Protein AF-S7J4G7-F1 (afdb_monomer_lite)

Foldseek 3Di:
DDDDDDDDDDPVVVVVVVPPPDPDVVVVVVVVVC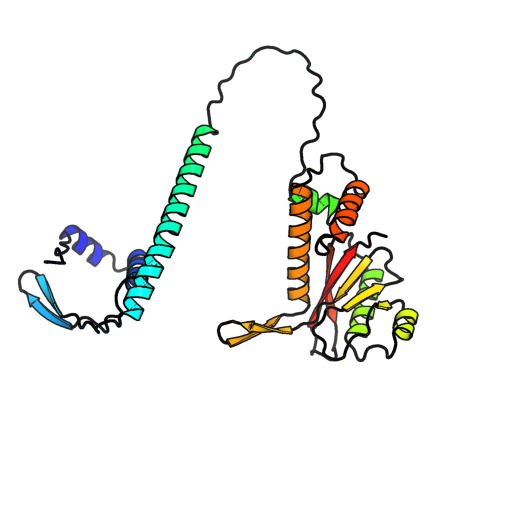VVQDDPFVDWAFPDQDPVRDTDIDTDDDDDDPVVVVVNVVCCVPVVVVVVVVVVVVVVVVVVCVVPVDDPDDDDDDDDDDPPPPFFDFDDLVCCCVPAQADDDDDPVRVVLVQVLVQLLQAVHDPDQVVCVVSQKHWPDRRDVPDQDKTKIDGNVDPQKIKIFGQWDWDQDPVRDIDIQHRANVLVVLQVQLSVVQSVVCVVVGDGDPRDNVNSLVVQVVCCVVVVSHFRKDKDWDWDDDGPPDHIGITIMMMTGDPD

pLDDT: mean 70.06, std 20.56, range [26.88, 95.25]

Organism: NCBI:txid1405396

Radius of gyration: 32.11 Å; chains: 1; bounding box: 63×92×58 Å

Sequence (292 aa):
MNFFTPLRFSRQCLNEMTQSKKPTCLERLSGHVDNLLIQSSQGVEIKSLGKDGELSYERFKKVESITSLCLKALLVVLIVPVIIALILKIIVRVYLYLKYSGKTQEIIAPVVPRIEPCIPVPLTRTEILEKFLTLPRLSQEQRSLLITSTELLCSRGCASQEEYANRGILIKDLPKKNSTQPIEFRLTGIPGCSFIHYPGRLHIWDSGDQDIISSSTRTCDVCRTRLDATVNFLMGIPVRNGATQEEVENLIKEESKTNPILGIVGVETFSIHQTMFSLGEHVGVLMEKDFV

Secondary structure (DSSP, 8-state):
-------PPPHHHHHHHHHH-S--HHHHHHHHHHHHHS-----EEEEEE-TTS-EEEEE------HHHHHHHHHHHHHHHHHHHHHHHHHHHHHHHHHHHS-----------------PPPBPPHHHHIIIIIBPPPPPHHHHHHHHHHHHHHHTT--SSHHHHHHTTEEESS---TT--S-EEEEETTSTTEEEEE---EEEE-TTS-EEEE-HHHHHHHHHHHHHHHHHHHHHHTTPBTT--HHHHHHHHHHHTTT-TT-S-EEEEEEEES--SS-SSEEEEEEEEE---

Structure (mmCIF, N/CA/C/O backbone):
data_AF-S7J4G7-F1
#
_entry.id   AF-S7J4G7-F1
#
loop_
_atom_site.group_PDB
_atom_site.id
_atom_site.type_symbol
_atom_site.label_atom_id
_atom_site.label_alt_id
_atom_site.label_comp_id
_atom_site.label_asym_id
_atom_site.label_entity_id
_atom_site.label_seq_id
_atom_site.pdbx_PDB_ins_code
_atom_site.Cartn_x
_atom_site.Cartn_y
_atom_site.Cartn_z
_atom_site.occupancy
_atom_site.B_iso_or_equiv
_atom_site.auth_seq_id
_atom_site.auth_comp_id
_atom_site.auth_asym_id
_atom_site.auth_atom_id
_atom_site.pdbx_PDB_model_num
ATOM 1 N N . MET A 1 1 ? 2.359 -63.942 5.317 1.00 28.39 1 MET A N 1
ATOM 2 C CA . MET A 1 1 ? 1.257 -62.995 5.595 1.00 28.39 1 MET A CA 1
ATOM 3 C C . MET A 1 1 ? 0.531 -62.719 4.291 1.00 28.39 1 MET A C 1
ATOM 5 O O . MET A 1 1 ? 1.137 -62.170 3.380 1.00 28.39 1 MET A O 1
ATOM 9 N N . ASN A 1 2 ? -0.720 -63.167 4.183 1.00 26.88 2 ASN A N 1
ATOM 10 C CA . ASN A 1 2 ? -1.564 -62.959 3.006 1.00 26.88 2 ASN A CA 1
ATOM 11 C C . ASN A 1 2 ? -2.094 -61.521 3.028 1.00 26.88 2 ASN A C 1
ATOM 13 O O . ASN A 1 2 ? -2.841 -61.170 3.934 1.00 26.88 2 ASN A O 1
ATOM 17 N N . PHE A 1 3 ? -1.677 -60.695 2.067 1.00 29.05 3 PHE A N 1
ATOM 18 C CA . PHE A 1 3 ? -1.925 -59.247 2.075 1.00 29.05 3 PHE A CA 1
ATOM 19 C C . PHE A 1 3 ? -2.995 -58.760 1.093 1.00 29.05 3 PHE A C 1
ATOM 21 O O . PHE A 1 3 ? -3.084 -57.559 0.868 1.00 29.05 3 PHE A O 1
ATOM 28 N N . PHE A 1 4 ? -3.827 -59.640 0.527 1.00 32.28 4 PHE A N 1
ATOM 29 C CA . PHE A 1 4 ? -4.966 -59.199 -0.281 1.00 32.28 4 PHE A CA 1
ATOM 30 C C . PHE A 1 4 ? -6.181 -60.104 -0.092 1.00 32.28 4 PHE A C 1
ATOM 32 O O . PHE A 1 4 ? -6.125 -61.306 -0.346 1.00 32.28 4 PHE A O 1
ATOM 39 N N . THR A 1 5 ? -7.289 -59.501 0.329 1.00 27.98 5 THR A N 1
ATOM 40 C CA . THR A 1 5 ? -8.638 -60.039 0.156 1.00 27.98 5 THR A CA 1
ATOM 41 C C . THR A 1 5 ? -9.129 -59.653 -1.242 1.00 27.98 5 THR A C 1
ATOM 43 O O . THR A 1 5 ? -9.014 -58.484 -1.617 1.00 27.98 5 THR A O 1
ATOM 46 N N . PRO A 1 6 ? -9.679 -60.586 -2.034 1.00 31.86 6 PRO A N 1
ATOM 47 C CA . PRO A 1 6 ? -10.283 -60.246 -3.314 1.00 31.86 6 PRO A CA 1
ATOM 48 C C . PRO A 1 6 ? -11.538 -59.393 -3.090 1.00 31.86 6 PRO A C 1
ATOM 50 O O . PRO A 1 6 ? -12.430 -59.763 -2.325 1.00 31.86 6 PRO A O 1
ATOM 53 N N . LEU A 1 7 ? -11.619 -58.249 -3.769 1.00 35.56 7 LEU A N 1
ATOM 54 C CA . LEU A 1 7 ? -12.835 -57.441 -3.834 1.00 35.56 7 LEU A CA 1
ATOM 55 C C . LEU A 1 7 ? -13.811 -58.103 -4.813 1.00 35.56 7 LEU A C 1
ATOM 57 O O . LEU A 1 7 ? -13.550 -58.177 -6.011 1.00 35.56 7 LEU A O 1
ATOM 61 N N . ARG A 1 8 ? -14.940 -58.599 -4.296 1.00 31.70 8 ARG A N 1
ATOM 62 C CA . ARG A 1 8 ? -16.060 -59.094 -5.105 1.00 31.70 8 ARG A CA 1
ATOM 63 C C . ARG A 1 8 ? -17.100 -57.993 -5.252 1.00 31.70 8 ARG A C 1
ATOM 65 O O . ARG A 1 8 ? -17.701 -57.576 -4.266 1.00 31.70 8 ARG A O 1
ATOM 72 N N . PHE A 1 9 ? -17.342 -57.562 -6.484 1.00 36.47 9 PHE A N 1
ATOM 73 C CA . PHE A 1 9 ? -18.469 -56.694 -6.809 1.00 36.47 9 PHE A CA 1
ATOM 74 C C . PHE A 1 9 ? -19.714 -57.541 -7.083 1.00 36.47 9 PHE A C 1
ATOM 76 O O . PHE A 1 9 ? -19.629 -58.626 -7.662 1.00 36.47 9 PHE A O 1
ATOM 83 N N . SER A 1 10 ? -20.885 -57.060 -6.666 1.00 36.56 10 SER A N 1
ATOM 84 C CA . SER A 1 10 ? -22.147 -57.715 -7.008 1.00 36.56 10 SER A CA 1
ATOM 85 C C . SER A 1 10 ? -22.435 -57.553 -8.508 1.00 36.56 10 SER A C 1
ATOM 87 O O . SER A 1 10 ? -22.103 -56.531 -9.112 1.00 36.56 10 SER A O 1
ATOM 89 N N . ARG A 1 11 ? -23.096 -58.543 -9.129 1.00 41.38 11 ARG A N 1
ATOM 90 C CA . ARG A 1 11 ? -23.528 -58.456 -10.542 1.00 41.38 11 ARG A CA 1
ATOM 91 C C . ARG A 1 11 ? -24.415 -57.237 -10.813 1.00 41.38 11 ARG A C 1
ATOM 93 O O . ARG A 1 11 ? -24.384 -56.701 -11.912 1.00 41.38 11 ARG A O 1
ATOM 100 N N . GLN A 1 12 ? -25.168 -56.785 -9.810 1.00 39.19 12 GLN A N 1
ATOM 101 C CA . GLN A 1 12 ? -25.995 -55.584 -9.897 1.00 39.19 12 GLN A CA 1
ATOM 102 C C . GLN A 1 12 ? -25.140 -54.315 -10.059 1.00 39.19 12 GLN A C 1
ATOM 104 O O . GLN A 1 12 ? -25.409 -53.518 -10.948 1.00 39.19 12 GLN A O 1
ATOM 109 N N . CYS A 1 13 ? -24.045 -54.199 -9.301 1.00 41.53 13 CYS A N 1
ATOM 110 C CA . CYS A 1 13 ? -23.094 -53.089 -9.404 1.00 41.53 13 CYS A CA 1
ATOM 111 C C . CYS A 1 13 ? -22.367 -53.067 -10.764 1.00 41.53 13 CYS A C 1
ATOM 113 O O . CYS A 1 13 ? -22.230 -52.016 -11.386 1.00 41.53 13 CYS A O 1
ATOM 115 N N . LEU A 1 14 ? -21.976 -54.238 -11.280 1.00 44.56 14 LEU A N 1
ATOM 116 C CA . LEU A 1 14 ? -21.340 -54.355 -12.601 1.00 44.56 14 LEU A CA 1
ATOM 117 C C . LEU A 1 14 ? -22.303 -54.021 -13.757 1.00 44.56 14 LEU A C 1
ATOM 119 O O . LEU A 1 14 ? -21.883 -53.420 -14.749 1.00 44.56 14 LEU A O 1
ATOM 123 N N . ASN A 1 15 ? -23.589 -54.362 -13.622 1.00 44.06 15 ASN A N 1
ATOM 124 C CA . ASN A 1 15 ? -24.625 -54.045 -14.611 1.00 44.06 15 ASN A CA 1
ATOM 125 C C . ASN A 1 15 ? -25.008 -52.552 -14.605 1.00 44.06 15 ASN A C 1
ATOM 127 O O . ASN A 1 15 ? -25.244 -51.975 -15.665 1.00 44.06 15 ASN A O 1
ATOM 131 N N . GLU A 1 16 ? -25.016 -51.901 -13.438 1.00 47.44 16 GLU A N 1
ATOM 132 C CA . GLU A 1 16 ? -25.226 -50.448 -13.318 1.00 47.44 16 GLU A CA 1
ATOM 133 C C . GLU A 1 16 ? -24.052 -49.646 -13.916 1.00 47.44 16 GLU A C 1
ATOM 135 O O . GLU A 1 16 ? -24.267 -48.648 -14.609 1.00 47.44 16 GLU A O 1
ATOM 140 N N . MET A 1 17 ? -22.810 -50.117 -13.737 1.00 41.16 17 MET A N 1
ATOM 141 C CA . MET A 1 17 ? -21.608 -49.499 -14.321 1.00 41.16 17 MET A CA 1
ATOM 142 C C . MET A 1 17 ? -21.537 -49.628 -15.851 1.00 41.16 17 MET A C 1
ATOM 144 O O . MET A 1 17 ? -21.084 -48.708 -16.530 1.00 41.16 17 MET A O 1
ATOM 148 N N . THR A 1 18 ? -22.008 -50.741 -16.422 1.00 45.00 18 THR A N 1
ATOM 149 C CA . THR A 1 18 ? -22.032 -50.933 -17.886 1.00 45.00 18 THR A CA 1
ATOM 150 C C . THR A 1 18 ? -23.130 -50.121 -18.576 1.00 45.00 18 THR A C 1
ATOM 152 O O . THR A 1 18 ? -22.960 -49.737 -19.736 1.00 45.00 18 THR A O 1
ATOM 155 N N . GLN A 1 19 ? -24.227 -49.805 -17.879 1.00 41.69 19 GLN A N 1
ATOM 156 C CA . GLN A 1 19 ? -25.312 -48.978 -18.419 1.00 41.69 19 GLN A CA 1
ATOM 157 C C . GLN A 1 19 ? -25.019 -47.470 -18.382 1.00 41.69 19 GLN A C 1
ATOM 159 O O . GLN A 1 19 ? -25.524 -46.741 -19.236 1.00 41.69 19 GLN A O 1
ATOM 164 N N . SER A 1 20 ? -24.202 -46.979 -17.444 1.00 49.00 20 SER A N 1
ATOM 165 C CA . SER A 1 20 ? -24.072 -45.531 -17.215 1.00 49.00 20 SER A CA 1
ATOM 166 C C . SER A 1 20 ? -23.178 -44.781 -18.216 1.00 49.00 20 SER A C 1
ATOM 168 O O . SER A 1 20 ? -23.320 -43.563 -18.317 1.00 49.00 20 SER A O 1
ATOM 170 N N . LYS A 1 21 ? -22.287 -45.464 -18.966 1.00 46.94 21 LYS A N 1
ATOM 171 C CA . LYS A 1 21 ? -21.370 -44.919 -20.010 1.00 46.94 21 LYS A CA 1
ATOM 172 C C . LYS A 1 21 ? -20.839 -43.488 -19.753 1.00 46.94 21 LYS A C 1
ATOM 174 O O . LYS A 1 21 ? -20.620 -42.718 -20.690 1.00 46.94 21 LYS A O 1
ATOM 179 N N . LYS A 1 22 ? -20.603 -43.108 -18.497 1.00 43.78 22 LYS A N 1
ATOM 180 C CA . LYS A 1 22 ? -20.057 -41.803 -18.114 1.00 43.78 22 LYS A CA 1
ATOM 181 C C . LYS A 1 22 ? -19.009 -42.013 -17.024 1.00 43.78 22 LYS A C 1
ATOM 183 O O . LYS A 1 22 ? -19.340 -42.621 -16.013 1.00 43.78 22 LYS A O 1
ATOM 188 N N . PRO A 1 23 ? -17.780 -41.497 -17.195 1.00 41.47 23 PRO A N 1
ATOM 189 C CA . PRO A 1 23 ? -16.761 -41.586 -16.161 1.00 41.47 23 PRO A CA 1
ATOM 190 C C . PRO A 1 23 ? -17.178 -40.692 -14.992 1.00 41.47 23 PRO A C 1
ATOM 192 O O . PRO A 1 23 ? -17.210 -39.462 -15.103 1.00 41.47 23 PRO A O 1
ATOM 195 N N . THR A 1 24 ? -17.561 -41.311 -13.882 1.00 47.53 24 THR A N 1
ATOM 196 C CA . THR A 1 24 ? -17.977 -40.606 -12.670 1.00 47.53 24 THR A CA 1
ATOM 197 C C . THR A 1 24 ? -16.768 -39.952 -12.007 1.00 47.53 24 THR A C 1
ATOM 199 O O . THR A 1 24 ? -15.705 -40.551 -11.882 1.00 47.53 24 THR A O 1
ATOM 202 N N . CYS A 1 25 ? -16.929 -38.709 -11.547 1.00 40.09 25 CYS A N 1
ATOM 203 C CA . CYS A 1 25 ? -15.878 -37.886 -10.930 1.00 40.09 25 CYS A CA 1
ATOM 204 C C . CYS A 1 25 ? -15.110 -38.606 -9.796 1.00 40.09 25 CYS A C 1
ATOM 206 O O . CYS A 1 25 ? -13.922 -38.365 -9.593 1.00 40.09 25 CYS A O 1
ATOM 208 N N . LEU A 1 26 ? -15.770 -39.550 -9.118 1.00 38.00 26 LEU A N 1
ATOM 209 C CA . LEU A 1 26 ? -15.197 -40.421 -8.089 1.00 38.00 26 LEU A CA 1
ATOM 210 C C . LEU A 1 26 ? -14.089 -41.353 -8.604 1.00 38.00 26 LEU A C 1
ATOM 212 O O . LEU A 1 26 ? -13.147 -41.608 -7.866 1.00 38.00 26 LEU A O 1
ATOM 216 N N . GLU A 1 27 ? -14.134 -41.805 -9.858 1.00 40.09 27 GLU A N 1
ATOM 217 C CA . GLU A 1 27 ? -13.078 -42.643 -10.450 1.00 40.09 27 GLU A CA 1
ATOM 218 C C . GLU A 1 27 ? -11.823 -41.822 -10.762 1.00 40.09 27 GLU A C 1
ATOM 220 O O . GLU A 1 27 ? -10.706 -42.284 -10.542 1.00 40.09 27 GLU A O 1
ATOM 225 N N . ARG A 1 28 ? -11.990 -40.563 -11.199 1.00 43.09 28 ARG A N 1
ATOM 226 C CA . ARG A 1 28 ? -10.862 -39.629 -11.368 1.00 43.09 28 ARG A CA 1
ATOM 227 C C . ARG A 1 28 ? -10.233 -39.262 -10.030 1.00 43.09 28 ARG A C 1
ATOM 229 O O . ARG A 1 28 ? -9.014 -39.134 -9.959 1.00 43.09 28 ARG A O 1
ATOM 236 N N . LEU A 1 29 ? -11.056 -39.116 -8.990 1.00 40.16 29 LEU A N 1
ATOM 237 C CA . LEU A 1 29 ? -10.591 -38.820 -7.639 1.00 40.16 29 LEU A CA 1
ATOM 238 C C . LEU A 1 29 ? -9.896 -40.033 -7.012 1.00 40.16 29 LEU A C 1
ATOM 240 O O . LEU A 1 29 ? -8.810 -39.874 -6.470 1.00 40.16 29 LEU A O 1
ATOM 244 N N . SER A 1 30 ? -10.449 -41.239 -7.174 1.00 39.94 30 SER A N 1
ATOM 245 C CA . SER A 1 30 ? -9.796 -42.497 -6.790 1.00 39.94 30 SER A CA 1
ATOM 246 C C . SER A 1 30 ? -8.466 -42.666 -7.515 1.00 39.94 30 SER A C 1
ATOM 248 O O . SER A 1 30 ? -7.467 -42.921 -6.865 1.00 39.94 30 SER A O 1
ATOM 250 N N . GLY A 1 31 ? -8.410 -42.432 -8.830 1.00 42.38 31 GLY A N 1
ATOM 251 C CA . GLY A 1 31 ? -7.163 -42.517 -9.596 1.00 42.38 31 GLY A CA 1
ATOM 252 C C . GLY A 1 31 ? -6.116 -41.477 -9.181 1.00 42.38 31 GLY A C 1
ATOM 253 O O . GLY A 1 31 ? -4.924 -41.768 -9.186 1.00 42.38 31 GLY A O 1
ATOM 254 N N . HIS A 1 32 ? -6.539 -40.274 -8.777 1.00 45.50 32 HIS A N 1
ATOM 255 C CA . HIS A 1 32 ? -5.635 -39.262 -8.217 1.00 45.50 32 HIS A CA 1
ATOM 256 C C . HIS A 1 32 ? -5.121 -39.645 -6.829 1.00 45.50 32 HIS A C 1
ATOM 258 O O . HIS A 1 32 ? -3.938 -39.475 -6.544 1.00 45.50 32 HIS A O 1
ATOM 264 N N . VAL A 1 33 ? -5.997 -40.177 -5.979 1.00 42.88 33 VAL A N 1
ATOM 265 C CA . VAL A 1 33 ? -5.657 -40.633 -4.628 1.00 42.88 33 VAL A CA 1
ATOM 266 C C . VAL A 1 33 ? -4.762 -41.876 -4.689 1.00 42.88 33 VAL A C 1
ATOM 268 O O . VAL A 1 33 ? -3.783 -41.944 -3.952 1.00 42.88 33 VAL A O 1
ATOM 271 N N . ASP A 1 34 ? -5.008 -42.793 -5.625 1.00 42.62 34 ASP A N 1
ATOM 272 C CA . ASP A 1 34 ? -4.170 -43.967 -5.879 1.00 42.62 34 ASP A CA 1
ATOM 273 C C . ASP A 1 34 ? -2.798 -43.573 -6.442 1.00 42.62 34 ASP A C 1
ATOM 275 O O . ASP A 1 34 ? -1.795 -44.109 -5.984 1.00 42.62 34 ASP A O 1
ATOM 279 N N . ASN A 1 35 ? -2.712 -42.581 -7.340 1.00 45.06 35 ASN A N 1
ATOM 280 C CA . ASN A 1 35 ? -1.427 -42.041 -7.812 1.00 45.06 35 ASN A CA 1
ATOM 281 C C . ASN A 1 35 ? -0.623 -41.337 -6.704 1.00 45.06 35 ASN A C 1
ATOM 283 O O . ASN A 1 35 ? 0.607 -41.329 -6.744 1.00 45.06 35 ASN A O 1
ATOM 287 N N . LEU A 1 36 ? -1.304 -40.728 -5.729 1.00 46.44 36 LEU A N 1
ATOM 288 C CA . LEU A 1 36 ? -0.674 -40.048 -4.593 1.00 46.44 36 LEU A CA 1
ATOM 289 C C . LEU A 1 36 ? -0.243 -41.020 -3.485 1.00 46.44 36 LEU A C 1
ATOM 291 O O . LEU A 1 36 ? 0.763 -40.773 -2.819 1.00 46.44 36 LEU A O 1
ATOM 295 N N . LEU A 1 37 ? -0.985 -42.111 -3.273 1.00 44.31 37 LEU A N 1
ATOM 296 C CA . LEU A 1 37 ? -0.789 -43.009 -2.129 1.00 44.31 37 LEU A CA 1
ATOM 297 C C . LEU A 1 37 ? -0.157 -44.359 -2.489 1.00 44.31 37 LEU A C 1
ATOM 299 O O . LEU A 1 37 ? 0.428 -44.999 -1.612 1.00 44.31 37 LEU A O 1
ATOM 303 N N . ILE A 1 38 ? -0.211 -44.807 -3.746 1.00 44.69 38 ILE A N 1
ATOM 304 C CA . ILE A 1 38 ? 0.244 -46.140 -4.150 1.00 44.69 38 ILE A CA 1
ATOM 305 C C . ILE A 1 38 ? 1.210 -46.028 -5.333 1.00 44.69 38 ILE A C 1
ATOM 307 O O . ILE A 1 38 ? 0.926 -45.413 -6.348 1.00 44.69 38 ILE A O 1
ATOM 311 N N . GLN A 1 39 ? 2.388 -46.632 -5.139 1.00 44.97 39 GLN A N 1
ATOM 312 C CA . GLN A 1 39 ? 3.388 -47.051 -6.131 1.00 44.97 39 GLN A CA 1
ATOM 313 C C . GLN A 1 39 ? 3.076 -46.690 -7.591 1.00 44.97 39 GLN A C 1
ATOM 315 O O . GLN A 1 39 ? 2.123 -47.218 -8.159 1.00 44.97 39 GLN A O 1
ATOM 320 N N . SER A 1 40 ? 3.960 -45.912 -8.226 1.00 40.12 40 SER A N 1
ATOM 321 C CA . SER A 1 40 ? 4.047 -45.779 -9.682 1.00 40.12 40 SER A CA 1
ATOM 322 C C . SER A 1 40 ? 4.302 -47.152 -10.325 1.00 40.12 40 SER A C 1
ATOM 324 O O . SER A 1 40 ? 5.425 -47.531 -10.652 1.00 40.12 40 SER A O 1
ATOM 326 N N . SER A 1 41 ? 3.247 -47.953 -10.468 1.00 42.28 41 SER A N 1
ATOM 327 C CA . SER A 1 41 ? 3.272 -49.192 -11.228 1.00 42.28 41 SER A CA 1
ATOM 328 C C . SER A 1 41 ? 3.248 -48.812 -12.696 1.00 42.28 41 SER A C 1
ATOM 330 O O . SER A 1 41 ? 2.292 -48.188 -13.151 1.00 42.28 41 SER A O 1
ATOM 332 N N . GLN A 1 42 ? 4.269 -49.207 -13.451 1.00 38.84 42 GLN A N 1
ATOM 333 C CA . GLN A 1 42 ? 4.365 -48.932 -14.888 1.00 38.84 42 GLN A CA 1
ATOM 334 C C . GLN A 1 42 ? 3.345 -49.716 -15.745 1.00 38.84 42 GLN A C 1
ATOM 336 O O . GLN A 1 42 ? 3.484 -49.787 -16.960 1.00 38.84 42 GLN A O 1
ATOM 341 N N . GLY A 1 43 ? 2.309 -50.286 -15.127 1.00 44.03 43 GLY A N 1
ATOM 342 C CA . GLY A 1 43 ? 1.239 -51.011 -15.794 1.00 44.03 43 GLY A CA 1
ATOM 343 C C . GLY A 1 43 ? 0.874 -52.314 -15.093 1.00 44.03 43 GLY A C 1
ATOM 344 O O . GLY A 1 43 ? 1.550 -52.785 -14.175 1.00 44.03 43 GLY A O 1
ATOM 345 N N . VAL A 1 44 ? -0.244 -52.873 -15.541 1.00 43.66 44 VAL A N 1
ATOM 346 C CA . VAL A 1 44 ? -0.769 -54.182 -15.162 1.00 43.66 44 VAL A CA 1
ATOM 347 C C . VAL A 1 44 ? -0.724 -55.045 -16.420 1.00 43.66 44 VAL A C 1
ATOM 349 O O . VAL A 1 44 ? -1.309 -54.655 -17.428 1.00 43.66 44 VAL A O 1
ATOM 352 N N . GLU A 1 45 ? -0.045 -56.191 -16.381 1.00 40.16 45 GLU A N 1
ATOM 353 C CA . GLU A 1 45 ? -0.066 -57.148 -17.491 1.00 40.16 45 GLU A CA 1
ATOM 354 C C . GLU A 1 45 ? -1.150 -58.197 -17.215 1.00 40.16 45 GLU A C 1
ATOM 356 O O . GLU A 1 45 ? -1.085 -58.946 -16.235 1.00 40.16 45 GLU A O 1
ATOM 361 N N . ILE A 1 46 ? -2.199 -58.211 -18.042 1.00 53.00 46 ILE A N 1
ATOM 362 C CA . ILE A 1 46 ? -3.306 -59.167 -17.935 1.00 53.00 46 ILE A CA 1
ATOM 363 C C . ILE A 1 46 ? -2.867 -60.459 -18.623 1.00 53.00 46 ILE A C 1
ATOM 365 O O . ILE A 1 46 ? -2.716 -60.485 -19.841 1.00 53.00 46 ILE A O 1
ATOM 369 N N . LYS A 1 47 ? -2.673 -61.532 -17.851 1.00 48.91 47 LYS A N 1
ATOM 370 C CA . LYS A 1 47 ? -2.207 -62.821 -18.383 1.00 48.91 47 LYS A CA 1
ATOM 371 C C . LYS A 1 47 ? -3.347 -63.664 -18.952 1.00 48.91 47 LYS A C 1
ATOM 373 O O . LYS A 1 47 ? -3.152 -64.341 -19.956 1.00 48.91 47 LYS A O 1
ATOM 378 N N . SER A 1 48 ? -4.536 -63.623 -18.344 1.00 48.12 48 SER A N 1
ATOM 379 C CA . SER A 1 48 ? -5.709 -64.351 -18.853 1.00 48.12 48 SER A CA 1
ATOM 380 C C . SER A 1 48 ? -7.021 -63.933 -18.186 1.00 48.12 48 SER A C 1
ATOM 382 O O . SER A 1 48 ? -7.037 -63.478 -17.044 1.00 48.12 48 SER A O 1
ATOM 384 N N . LEU A 1 49 ? -8.136 -64.158 -18.886 1.00 45.09 49 LEU A N 1
ATOM 385 C CA . LEU A 1 49 ? -9.490 -64.114 -18.332 1.00 45.09 49 LEU A CA 1
ATOM 386 C C . LEU A 1 49 ? -10.003 -65.554 -18.183 1.00 45.09 49 LEU A C 1
ATOM 388 O O . LEU A 1 49 ? -10.178 -66.263 -19.175 1.00 45.09 49 LEU A O 1
ATOM 392 N N . GLY A 1 50 ? -10.207 -66.000 -16.946 1.00 52.91 50 GLY A N 1
ATOM 393 C CA . GLY A 1 50 ? -10.782 -67.303 -16.632 1.00 52.91 50 GLY A CA 1
ATOM 394 C C . GLY A 1 50 ? -12.265 -67.373 -17.003 1.00 52.91 50 GLY A C 1
ATOM 395 O O . GLY A 1 50 ? -12.972 -66.365 -17.005 1.00 52.91 50 GLY A O 1
ATOM 396 N N . LYS A 1 51 ? -12.756 -68.582 -17.303 1.00 42.94 51 LYS A N 1
ATOM 397 C CA . LYS A 1 51 ? -14.127 -68.820 -17.797 1.00 42.94 51 LYS A CA 1
ATOM 398 C C . LYS A 1 51 ? -15.240 -68.441 -16.806 1.00 42.94 51 LYS A C 1
ATOM 400 O O . LYS A 1 51 ? -16.370 -68.246 -17.239 1.00 42.94 51 LYS A O 1
ATOM 405 N N . ASP A 1 52 ? -14.912 -68.241 -15.531 1.00 48.78 52 ASP A N 1
ATOM 406 C CA . ASP A 1 52 ? -15.846 -67.786 -14.490 1.00 48.78 52 ASP A CA 1
ATOM 407 C C . ASP A 1 52 ? -15.818 -66.261 -14.261 1.00 48.78 52 ASP A C 1
ATOM 409 O O . ASP A 1 52 ? -16.410 -65.751 -13.310 1.00 48.78 52 ASP A O 1
ATOM 413 N N . GLY A 1 53 ? -15.139 -65.511 -15.137 1.00 49.22 53 GLY A N 1
ATOM 414 C CA . GLY A 1 53 ? -15.004 -64.055 -15.034 1.00 49.22 53 GLY A CA 1
ATOM 415 C C . GLY A 1 53 ? -13.879 -63.588 -14.104 1.00 49.22 53 GLY A C 1
ATOM 416 O O . GLY A 1 53 ? -13.788 -62.396 -13.817 1.00 49.22 53 GLY A O 1
ATOM 417 N N . GLU A 1 54 ? -13.009 -64.492 -13.642 1.00 40.84 54 GLU A N 1
ATOM 418 C CA . GLU A 1 54 ? -11.812 -64.130 -12.876 1.00 40.84 54 GLU A CA 1
ATOM 419 C C . GLU A 1 54 ? -10.684 -63.654 -13.795 1.00 40.84 54 GLU A C 1
ATOM 421 O O . GLU A 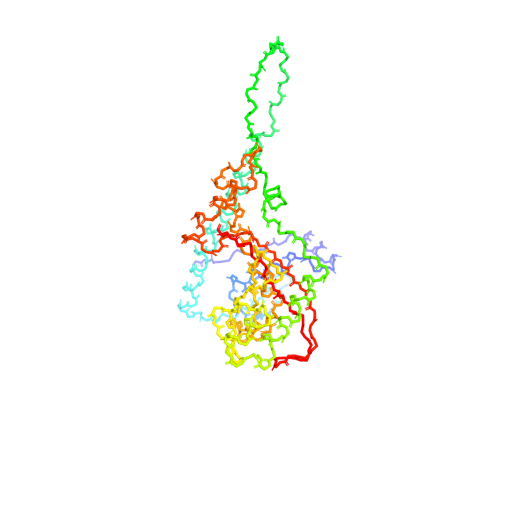1 54 ? -10.238 -64.362 -14.698 1.00 40.84 54 GLU A O 1
ATOM 426 N N . LEU A 1 55 ? -10.207 -62.435 -13.552 1.00 40.69 55 LEU A N 1
ATOM 427 C CA . LEU A 1 55 ? -9.190 -61.775 -14.362 1.00 40.69 55 LEU A CA 1
ATOM 428 C C . LEU A 1 55 ? -7.828 -61.912 -13.671 1.00 40.69 55 LEU A C 1
ATOM 430 O O . LEU A 1 55 ? -7.602 -61.347 -12.602 1.00 40.69 55 LEU A O 1
ATOM 434 N N . SER A 1 56 ? -6.931 -62.699 -14.267 1.00 43.84 56 SER A N 1
ATOM 435 C CA . SER A 1 56 ? -5.589 -62.962 -13.740 1.00 43.84 56 SER A CA 1
ATOM 436 C C . SER A 1 56 ? -4.608 -61.942 -14.314 1.00 43.84 56 SER A C 1
ATOM 438 O O . SER A 1 56 ? -4.391 -61.885 -15.527 1.00 43.84 56 SER A O 1
ATOM 440 N N . TYR A 1 57 ? -3.995 -61.140 -13.445 1.00 46.84 57 TYR A N 1
ATOM 441 C CA . TYR A 1 57 ? -2.998 -60.144 -13.828 1.00 46.84 57 TYR A CA 1
ATOM 442 C C . TYR A 1 57 ? -1.757 -60.214 -12.938 1.00 46.84 57 TYR A C 1
ATOM 444 O O . TYR A 1 57 ? -1.837 -60.605 -11.773 1.00 46.84 57 TYR A O 1
ATOM 452 N N . GLU A 1 58 ? -0.611 -59.800 -13.477 1.00 41.72 58 GLU A N 1
ATOM 453 C CA . GLU A 1 58 ? 0.640 -59.660 -12.732 1.00 41.72 58 GLU A CA 1
ATOM 454 C C . GLU A 1 58 ? 1.055 -58.179 -12.694 1.00 41.72 58 GLU A C 1
ATOM 456 O O . GLU A 1 58 ? 0.925 -57.445 -13.676 1.00 41.72 58 GLU A O 1
ATOM 461 N N . ARG A 1 59 ? 1.493 -57.701 -11.521 1.00 46.84 59 ARG A N 1
ATOM 462 C CA . ARG A 1 59 ? 1.974 -56.323 -11.326 1.00 46.84 59 ARG A CA 1
ATOM 463 C C . ARG A 1 59 ? 3.490 -56.327 -11.194 1.00 46.84 59 ARG A C 1
ATOM 465 O O . ARG A 1 59 ? 4.020 -56.907 -10.247 1.00 46.84 59 ARG A O 1
ATOM 472 N N . PHE A 1 60 ? 4.171 -55.590 -12.064 1.00 41.97 60 PHE A N 1
ATOM 473 C CA . PHE A 1 60 ? 5.596 -55.311 -11.909 1.00 41.97 60 PHE A CA 1
ATOM 474 C C . PHE A 1 60 ? 5.804 -54.303 -10.772 1.00 41.97 60 PHE A C 1
ATOM 476 O O . PHE A 1 60 ? 5.361 -53.156 -10.850 1.00 41.97 60 PHE A O 1
ATOM 483 N N . LYS A 1 61 ? 6.476 -54.726 -9.696 1.00 45.59 61 LYS A N 1
ATOM 484 C CA . LYS A 1 61 ? 6.916 -53.833 -8.616 1.00 45.59 61 LYS A CA 1
ATOM 485 C C . LYS A 1 61 ? 8.381 -53.472 -8.819 1.00 45.59 61 LYS A C 1
ATOM 487 O O . LYS A 1 61 ? 9.240 -54.348 -8.787 1.00 45.59 61 LYS A O 1
ATOM 492 N N . LYS A 1 62 ? 8.682 -52.178 -8.946 1.00 43.44 62 LYS A N 1
ATOM 493 C CA . LYS A 1 62 ? 10.040 -51.683 -8.703 1.00 43.44 62 LYS A CA 1
ATOM 494 C C . LYS A 1 62 ? 10.248 -51.669 -7.186 1.00 43.44 62 LYS A C 1
ATOM 496 O O . LYS A 1 62 ? 9.409 -51.134 -6.463 1.00 43.44 62 LYS A O 1
ATOM 501 N N . VAL A 1 63 ? 11.314 -52.300 -6.701 1.00 49.12 63 VAL A N 1
ATOM 502 C CA . VAL A 1 63 ? 11.685 -52.251 -5.279 1.00 49.12 63 VAL A CA 1
ATOM 503 C C . VAL A 1 63 ? 12.011 -50.793 -4.949 1.00 49.12 63 VAL A C 1
ATOM 505 O O . VAL A 1 63 ? 12.962 -50.231 -5.490 1.00 49.12 63 VAL A O 1
ATOM 508 N N . GLU A 1 64 ? 11.166 -50.153 -4.141 1.00 48.94 64 GLU A N 1
ATOM 509 C CA . GLU A 1 64 ? 11.367 -48.767 -3.718 1.00 48.94 64 GLU A CA 1
ATOM 510 C C . GLU A 1 64 ? 12.613 -48.679 -2.827 1.00 48.94 64 GLU A C 1
ATOM 512 O O . GLU A 1 64 ? 12.822 -49.521 -1.952 1.00 48.94 64 GLU A O 1
ATOM 517 N N . SER A 1 65 ? 13.452 -47.660 -3.039 1.00 55.84 65 SER A N 1
ATOM 518 C CA . SER A 1 65 ? 14.558 -47.384 -2.123 1.00 55.84 65 SER A CA 1
ATOM 519 C C . SER A 1 65 ? 14.009 -46.991 -0.747 1.00 55.84 65 SER A C 1
ATOM 521 O O . SER A 1 65 ? 12.938 -46.389 -0.637 1.00 55.84 65 SER A O 1
ATOM 523 N N . ILE A 1 66 ? 14.757 -47.300 0.315 1.00 57.38 66 ILE A N 1
ATOM 524 C CA . ILE A 1 66 ? 14.395 -47.003 1.716 1.00 57.38 66 ILE A CA 1
ATOM 525 C C . ILE A 1 66 ? 13.998 -45.526 1.893 1.00 57.38 66 ILE A C 1
ATOM 527 O O . ILE A 1 66 ? 13.068 -45.206 2.628 1.00 57.38 66 ILE A O 1
ATOM 531 N N . THR A 1 67 ? 14.638 -44.627 1.144 1.00 52.88 67 THR A N 1
ATOM 532 C CA . THR A 1 67 ? 14.374 -43.185 1.143 1.00 52.88 67 THR A CA 1
ATOM 533 C C . THR A 1 67 ? 12.959 -42.834 0.665 1.00 52.88 67 THR A C 1
ATOM 535 O O . THR A 1 67 ? 12.312 -41.976 1.260 1.00 52.88 67 THR A O 1
ATOM 538 N N . SER A 1 68 ? 12.445 -43.524 -0.361 1.00 56.25 68 SER A N 1
ATOM 539 C CA . SER A 1 68 ? 11.069 -43.356 -0.864 1.00 56.25 68 SER A CA 1
ATOM 540 C C . SER A 1 68 ? 10.035 -43.819 0.164 1.00 56.25 68 SER A C 1
ATOM 542 O O . SER A 1 68 ? 9.006 -43.175 0.367 1.00 56.25 68 SER A O 1
ATOM 544 N N . LEU A 1 69 ? 10.331 -44.926 0.846 1.00 58.34 69 LEU A N 1
ATOM 545 C CA . LEU A 1 69 ? 9.460 -45.501 1.867 1.00 58.34 69 LEU A CA 1
ATOM 546 C C . LEU A 1 69 ? 9.386 -44.604 3.112 1.00 58.34 69 LEU A C 1
ATOM 548 O O . LEU A 1 69 ? 8.295 -44.356 3.624 1.00 58.34 69 LEU A O 1
ATOM 552 N N . CYS A 1 70 ? 10.522 -44.042 3.540 1.00 57.66 70 CYS A N 1
ATOM 553 C CA . CYS A 1 70 ? 10.571 -43.057 4.622 1.00 57.66 70 CYS A CA 1
ATOM 554 C C . CYS A 1 70 ? 9.811 -41.773 4.276 1.00 57.66 70 CYS A C 1
ATOM 556 O O . CYS A 1 70 ? 9.056 -41.282 5.111 1.00 57.66 70 CYS A O 1
ATOM 558 N N . LEU A 1 71 ? 9.954 -41.248 3.054 1.00 60.56 71 LEU A N 1
ATOM 559 C CA . LEU A 1 71 ? 9.247 -40.032 2.643 1.00 60.56 71 LEU A CA 1
ATOM 560 C C . LEU A 1 71 ? 7.723 -40.235 2.650 1.00 60.56 71 LEU A C 1
ATOM 562 O O . LEU A 1 71 ? 6.985 -39.377 3.127 1.00 60.56 71 LEU A O 1
ATOM 566 N N . LYS A 1 72 ? 7.251 -41.399 2.187 1.00 61.62 72 LYS A N 1
ATOM 567 C CA . LYS A 1 72 ? 5.828 -41.769 2.217 1.00 61.62 72 LYS A CA 1
ATOM 568 C C . LYS A 1 72 ? 5.300 -41.940 3.636 1.00 61.62 72 LYS A C 1
ATOM 570 O O . LYS A 1 72 ? 4.224 -41.435 3.944 1.00 61.62 72 LYS A O 1
ATOM 575 N N . ALA A 1 73 ? 6.055 -42.607 4.507 1.00 64.69 73 ALA A N 1
ATOM 576 C CA . ALA A 1 73 ? 5.685 -42.736 5.912 1.00 64.69 73 ALA A CA 1
ATOM 577 C C . ALA A 1 73 ? 5.578 -41.359 6.584 1.00 64.69 73 ALA A C 1
ATOM 579 O O . ALA A 1 73 ? 4.606 -41.091 7.285 1.00 64.69 73 ALA A O 1
ATOM 580 N N . LEU A 1 74 ? 6.525 -40.460 6.306 1.00 64.56 74 LEU A N 1
ATOM 581 C CA . LEU A 1 74 ? 6.545 -39.108 6.857 1.00 64.56 74 LEU A CA 1
ATOM 582 C C . LEU A 1 74 ? 5.376 -38.264 6.332 1.00 64.56 74 LEU A C 1
ATOM 584 O O . LEU A 1 74 ? 4.734 -37.562 7.108 1.00 64.56 74 LEU A O 1
ATOM 588 N N . LEU A 1 75 ? 5.027 -38.403 5.050 1.00 65.38 75 LEU A N 1
ATOM 589 C CA . LEU A 1 75 ? 3.867 -37.746 4.449 1.00 65.38 75 LEU A CA 1
ATOM 590 C C . LEU A 1 75 ? 2.550 -38.210 5.090 1.00 65.38 75 LEU A C 1
ATOM 592 O O . LEU A 1 75 ? 1.706 -37.387 5.430 1.00 65.38 75 LEU A O 1
ATOM 596 N N . VAL A 1 76 ? 2.379 -39.517 5.307 1.00 67.62 76 VAL A N 1
ATOM 597 C CA . VAL A 1 76 ? 1.189 -40.073 5.972 1.00 67.62 76 VAL A CA 1
ATOM 598 C C . VAL A 1 76 ? 1.116 -39.612 7.430 1.00 67.62 76 VAL A C 1
ATOM 600 O O . VAL A 1 76 ? 0.056 -39.176 7.876 1.00 67.62 76 VAL A O 1
ATOM 603 N N . VAL A 1 77 ? 2.241 -39.630 8.152 1.00 70.12 77 VAL A N 1
ATOM 604 C CA . VAL A 1 77 ? 2.333 -39.127 9.533 1.00 70.12 77 VAL A CA 1
ATOM 605 C C . VAL A 1 77 ? 2.042 -37.627 9.612 1.00 70.12 77 VAL A C 1
ATOM 607 O O . VAL A 1 77 ? 1.528 -37.181 10.629 1.00 70.12 77 VAL A O 1
ATOM 610 N N . LEU A 1 78 ? 2.310 -36.846 8.564 1.00 68.56 78 LEU A N 1
ATOM 611 C CA . LEU A 1 78 ? 2.038 -35.408 8.557 1.00 68.56 78 LEU A CA 1
ATOM 612 C C . LEU A 1 78 ? 0.600 -35.078 8.125 1.00 68.56 78 LEU A C 1
ATOM 614 O O . LEU A 1 78 ? -0.060 -34.244 8.739 1.00 68.56 78 LEU A O 1
ATOM 618 N N . ILE A 1 79 ? 0.096 -35.732 7.077 1.00 71.31 79 ILE A N 1
ATOM 619 C CA . ILE A 1 79 ? -1.195 -35.402 6.457 1.00 71.31 79 ILE A CA 1
ATOM 620 C C . ILE A 1 79 ? -2.368 -35.969 7.260 1.00 71.31 79 ILE A C 1
ATOM 622 O O . ILE A 1 79 ? -3.372 -35.280 7.449 1.00 71.31 79 ILE A O 1
ATOM 626 N N . VAL A 1 80 ? -2.264 -37.203 7.763 1.00 71.12 80 VAL A N 1
ATOM 627 C CA . VAL A 1 80 ? -3.377 -37.856 8.472 1.00 71.12 80 VAL A CA 1
ATOM 628 C C . VAL A 1 80 ? -3.787 -37.082 9.734 1.00 71.12 80 VAL A C 1
ATOM 630 O O . VAL A 1 80 ? -4.985 -36.836 9.894 1.00 71.12 80 VAL A O 1
ATOM 633 N N . PRO A 1 81 ? -2.867 -36.595 10.592 1.00 71.19 81 PRO A N 1
ATOM 634 C CA . PRO A 1 81 ? -3.243 -35.767 11.738 1.00 71.19 81 PRO A CA 1
ATOM 635 C C . PRO A 1 81 ? -3.902 -34.445 11.343 1.00 71.19 81 PRO A C 1
ATOM 637 O O . PRO A 1 81 ? -4.818 -33.998 12.029 1.00 71.19 81 PRO A O 1
ATOM 640 N N . VAL A 1 82 ? -3.489 -33.836 10.227 1.00 69.25 82 VAL A N 1
ATOM 641 C CA . VAL A 1 82 ? -4.086 -32.588 9.722 1.00 69.25 82 VAL A CA 1
ATOM 642 C C . VAL A 1 82 ? -5.525 -32.819 9.262 1.00 69.25 82 VAL A C 1
ATOM 644 O O . VAL A 1 82 ? -6.413 -32.035 9.601 1.00 69.25 82 VAL A O 1
ATOM 647 N N . ILE A 1 83 ? -5.782 -33.922 8.555 1.00 73.25 83 ILE A N 1
ATOM 648 C CA . ILE A 1 83 ? -7.137 -34.317 8.148 1.00 73.25 83 ILE A CA 1
ATOM 649 C C . ILE A 1 83 ? -8.002 -34.613 9.382 1.00 73.25 83 ILE A C 1
ATOM 651 O O . ILE A 1 83 ? -9.127 -34.120 9.470 1.00 73.25 83 ILE A O 1
ATOM 655 N N . ILE A 1 84 ? -7.475 -35.347 10.370 1.00 71.94 84 ILE A N 1
ATOM 656 C CA . ILE A 1 84 ? -8.183 -35.624 11.629 1.00 71.94 84 ILE A CA 1
ATOM 657 C C . ILE A 1 84 ? -8.515 -34.316 12.363 1.00 71.94 84 ILE A C 1
ATOM 659 O O . ILE A 1 84 ? -9.654 -34.133 12.791 1.00 71.94 84 ILE A O 1
ATOM 663 N N . ALA A 1 85 ? -7.569 -33.377 12.462 1.00 66.25 85 ALA A N 1
ATOM 664 C CA . ALA A 1 85 ? -7.778 -32.079 13.103 1.00 66.25 85 ALA A CA 1
ATOM 665 C C . ALA A 1 85 ? -8.843 -31.230 12.384 1.00 66.25 85 ALA A C 1
ATOM 667 O O . ALA A 1 85 ? -9.672 -30.591 13.036 1.00 66.25 85 ALA A O 1
ATOM 668 N N . LEU A 1 86 ? -8.861 -31.251 11.047 1.00 66.56 86 LEU A N 1
ATOM 669 C CA . LEU A 1 86 ? -9.885 -30.591 10.234 1.00 66.56 86 LEU A CA 1
ATOM 670 C C . LEU A 1 86 ? -11.278 -31.173 10.491 1.00 66.56 86 LEU A C 1
ATOM 672 O O . LEU A 1 86 ? -12.221 -30.415 10.727 1.00 66.56 86 LEU A O 1
ATOM 676 N N . ILE A 1 87 ? -11.402 -32.502 10.511 1.00 74.44 87 ILE A N 1
ATOM 677 C CA . ILE A 1 87 ? -12.669 -33.185 10.801 1.00 74.44 87 ILE A CA 1
ATOM 678 C C . ILE A 1 87 ? -13.141 -32.850 12.222 1.00 74.44 87 ILE A C 1
ATOM 680 O O . ILE A 1 87 ? -14.300 -32.474 12.411 1.00 74.44 87 ILE A O 1
ATOM 684 N N . LEU A 1 88 ? -12.246 -32.891 13.215 1.00 67.81 88 LEU A N 1
ATOM 685 C CA . LEU A 1 88 ? -12.577 -32.546 14.600 1.00 67.81 88 LEU A CA 1
ATOM 686 C C . LEU A 1 88 ? -13.084 -31.100 14.716 1.00 67.81 88 LEU A C 1
ATOM 688 O O . LEU A 1 88 ? -14.082 -30.835 15.386 1.00 67.81 88 LEU A O 1
ATOM 692 N N . LYS A 1 89 ? -12.433 -30.163 14.017 1.00 64.31 89 LYS A N 1
ATOM 693 C CA . LYS A 1 89 ? -12.817 -28.745 13.986 1.00 64.31 89 LYS A CA 1
ATOM 694 C C . LYS A 1 89 ? -14.209 -28.536 13.386 1.00 64.31 89 LYS A C 1
ATOM 696 O O . LYS A 1 89 ? -14.958 -27.689 13.878 1.00 64.31 89 LYS A O 1
ATOM 701 N N . ILE A 1 90 ? -14.569 -29.304 12.356 1.00 65.25 90 ILE A N 1
ATOM 702 C CA . ILE A 1 90 ? -15.913 -29.283 11.761 1.00 65.25 90 ILE A CA 1
ATOM 703 C C . ILE A 1 90 ? -16.946 -29.796 12.772 1.00 65.25 90 ILE A C 1
ATOM 705 O O . ILE A 1 90 ? -17.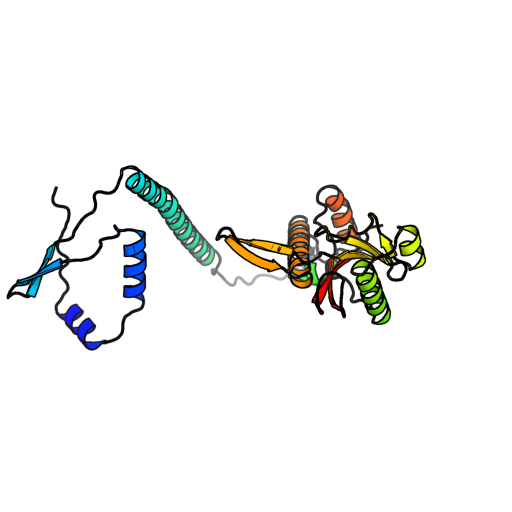937 -29.110 13.016 1.00 65.25 90 ILE A O 1
ATOM 709 N N . ILE A 1 91 ? -16.689 -30.936 13.423 1.00 64.88 91 ILE A N 1
ATOM 710 C CA . ILE A 1 91 ? -17.597 -31.521 14.426 1.00 64.88 91 ILE A CA 1
ATOM 711 C C . ILE A 1 91 ? -17.834 -30.549 15.591 1.00 64.88 91 ILE A C 1
ATOM 713 O O . ILE A 1 91 ? -18.980 -30.312 15.971 1.00 64.88 91 ILE A O 1
ATOM 717 N N . VAL A 1 92 ? -16.775 -29.926 16.122 1.00 64.31 92 VAL A N 1
ATOM 718 C CA . VAL A 1 92 ? -16.883 -28.940 17.212 1.00 64.31 92 VAL A CA 1
ATOM 719 C C . VAL A 1 92 ? -17.719 -27.730 16.791 1.00 64.31 92 VAL A C 1
ATOM 721 O O . VAL A 1 92 ? -18.574 -27.286 17.555 1.00 64.31 92 VAL A O 1
ATOM 724 N N . ARG A 1 93 ? -17.528 -27.207 15.572 1.00 61.03 93 ARG A N 1
ATOM 725 C CA . ARG A 1 93 ? -18.340 -26.091 15.058 1.00 61.03 93 ARG A CA 1
ATOM 726 C C . ARG A 1 93 ? -19.813 -26.461 14.905 1.00 61.03 93 ARG A C 1
ATOM 728 O O . ARG A 1 93 ? -20.660 -25.652 15.267 1.00 61.03 93 ARG A O 1
ATOM 735 N N . VAL A 1 94 ? -20.118 -27.666 14.425 1.00 58.12 94 VAL A N 1
ATOM 736 C CA . VAL A 1 94 ? -21.499 -28.163 14.310 1.00 58.12 94 VAL A CA 1
ATOM 737 C C . VAL A 1 94 ? -22.135 -28.344 15.691 1.00 58.12 94 VAL A C 1
ATOM 739 O O . VAL A 1 94 ? -23.275 -27.938 15.898 1.00 58.12 94 VAL A O 1
ATOM 742 N N . TYR A 1 95 ? -21.394 -28.877 16.666 1.00 61.72 95 TYR A N 1
ATOM 743 C CA . TYR A 1 95 ? -21.880 -29.024 18.039 1.00 61.72 95 TYR A CA 1
ATOM 744 C C . TYR A 1 95 ? -22.148 -27.672 18.712 1.00 61.72 95 TYR A C 1
ATOM 746 O O . TYR A 1 95 ? -23.184 -27.488 19.348 1.00 61.72 95 TYR A O 1
ATOM 754 N N . LEU A 1 96 ? -21.244 -26.701 18.545 1.00 55.81 96 LEU A N 1
ATOM 755 C CA . LEU A 1 96 ? -21.441 -25.338 19.041 1.00 55.81 96 LEU A CA 1
ATOM 756 C C . LEU A 1 96 ? -22.649 -24.679 18.369 1.00 55.81 96 LEU A C 1
ATOM 758 O O . LEU A 1 96 ? -23.479 -24.092 19.055 1.00 55.81 96 LEU A O 1
ATOM 762 N N . TYR A 1 97 ? -22.796 -24.834 17.056 1.00 54.50 97 TYR A N 1
ATOM 763 C CA . TYR A 1 97 ? -23.960 -24.338 16.331 1.00 54.50 97 TYR A CA 1
ATOM 764 C C . TYR A 1 97 ? -25.268 -24.923 16.891 1.00 54.50 97 TYR A C 1
ATOM 766 O O . TYR A 1 97 ? -26.171 -24.172 17.241 1.00 54.50 97 TYR A O 1
ATOM 774 N N . LEU A 1 98 ? -25.342 -26.240 17.104 1.00 53.34 98 LEU A N 1
ATOM 775 C CA . LEU A 1 98 ? -26.515 -26.891 17.700 1.00 53.34 98 LEU A CA 1
ATOM 776 C C . LEU A 1 98 ? -26.781 -26.450 19.150 1.00 53.34 98 LEU A C 1
ATOM 778 O O . LEU A 1 98 ? -27.935 -26.270 19.531 1.00 53.34 98 LEU A O 1
ATOM 782 N N . LYS A 1 99 ? -25.733 -26.234 19.956 1.00 52.03 99 LYS A N 1
ATOM 783 C CA . LYS A 1 99 ? -25.859 -25.787 21.354 1.00 52.03 99 LYS A CA 1
ATOM 784 C C . LYS A 1 99 ? -26.424 -24.368 21.469 1.00 52.03 99 LYS A C 1
ATOM 786 O O . LYS A 1 99 ? -27.158 -24.089 22.414 1.00 52.03 99 LYS A O 1
ATOM 791 N N . TYR A 1 100 ? -26.074 -23.481 20.539 1.00 49.47 100 TYR A N 1
ATOM 792 C CA . TYR A 1 100 ? -26.432 -22.060 20.605 1.00 49.47 100 TYR A CA 1
ATOM 793 C C . TYR A 1 100 ? -27.580 -21.656 19.661 1.00 49.47 100 TYR A C 1
ATOM 795 O O . TYR A 1 100 ? -28.060 -20.532 19.759 1.00 49.47 100 TYR A O 1
ATOM 803 N N . SER A 1 101 ? -28.067 -22.554 18.795 1.00 43.38 101 SER A N 1
ATOM 804 C CA . SER A 1 101 ? -29.094 -22.243 17.784 1.00 43.38 101 SER A CA 1
ATOM 805 C C . SER A 1 101 ? -30.553 -22.535 18.186 1.00 43.38 101 SER A C 1
ATOM 807 O O . SER A 1 101 ? -31.427 -22.404 17.330 1.00 43.38 101 SER A O 1
ATOM 809 N N . GLY A 1 102 ? -30.898 -22.878 19.436 1.00 36.88 102 GLY A N 1
ATOM 810 C CA . GLY A 1 102 ? -32.330 -22.880 19.782 1.00 36.88 102 GLY A CA 1
ATOM 811 C C . GLY A 1 102 ? -32.774 -23.551 21.075 1.00 36.88 102 GLY A C 1
ATOM 812 O O . GLY A 1 102 ? -33.148 -24.719 21.084 1.00 36.88 102 GLY A O 1
ATOM 813 N N . LYS A 1 103 ? -32.900 -22.748 22.133 1.00 37.66 103 LYS A N 1
ATOM 814 C CA . LYS A 1 103 ? -34.089 -22.770 22.999 1.00 37.66 103 LYS A CA 1
ATOM 815 C C . LYS A 1 103 ? -34.570 -21.331 23.178 1.00 37.66 103 LYS A C 1
ATOM 817 O O . LYS A 1 103 ? -34.305 -20.695 24.190 1.00 37.66 103 LYS A O 1
ATOM 822 N N . THR A 1 104 ? -35.253 -20.813 22.165 1.00 45.56 104 THR A N 1
ATOM 823 C CA . THR A 1 104 ? -36.166 -19.676 22.302 1.00 45.56 104 THR A CA 1
ATOM 824 C C . THR A 1 104 ? -37.403 -20.190 23.039 1.00 45.56 104 THR A C 1
ATOM 826 O O . THR A 1 104 ? -38.290 -20.788 22.439 1.00 45.56 104 THR A O 1
ATOM 829 N N . GLN A 1 105 ? -37.421 -20.040 24.363 1.00 35.47 105 GLN A N 1
ATOM 830 C CA . GLN A 1 105 ? -38.653 -20.090 25.148 1.00 35.47 105 GLN A CA 1
ATOM 831 C C . GLN A 1 105 ? -39.060 -18.653 25.450 1.00 35.47 105 GLN A C 1
ATOM 833 O O . GLN A 1 105 ? -38.342 -17.921 26.129 1.00 35.47 105 GLN A O 1
ATOM 838 N N . GLU A 1 106 ? -40.205 -18.267 24.897 1.00 44.66 106 GLU A N 1
ATOM 839 C CA . GLU A 1 106 ? -40.956 -17.084 25.287 1.00 44.66 106 GLU A CA 1
ATOM 840 C C . GLU A 1 106 ? -41.267 -17.160 26.786 1.00 44.66 106 GLU A C 1
ATOM 842 O O . GLU A 1 106 ? -41.976 -18.057 27.240 1.00 44.66 106 GLU A O 1
ATOM 847 N N . ILE A 1 107 ? -40.740 -16.215 27.564 1.00 39.22 107 ILE A N 1
ATOM 848 C CA . ILE A 1 107 ? -41.246 -15.908 28.901 1.00 39.22 107 ILE A CA 1
ATOM 849 C C . ILE A 1 107 ? -41.488 -14.403 28.931 1.00 39.22 107 ILE A C 1
ATOM 851 O O . ILE A 1 107 ? -40.564 -13.595 28.984 1.00 39.22 107 ILE A O 1
ATOM 855 N N . ILE A 1 108 ? -42.766 -14.048 28.850 1.00 47.22 108 ILE A N 1
ATOM 856 C CA . ILE A 1 108 ? -43.289 -12.704 29.069 1.00 47.22 108 ILE A CA 1
ATOM 857 C C . ILE A 1 108 ? -43.316 -12.465 30.583 1.00 47.22 108 ILE A C 1
ATOM 859 O O . ILE A 1 108 ? -44.058 -13.160 31.270 1.00 47.22 108 ILE A O 1
ATOM 863 N N . ALA A 1 109 ? -42.544 -11.494 31.088 1.00 33.03 109 ALA A N 1
ATOM 864 C CA . ALA A 1 109 ? -42.824 -10.701 32.302 1.00 33.03 109 ALA A CA 1
ATOM 865 C C . ALA A 1 109 ? -41.683 -9.689 32.574 1.00 33.03 109 ALA A C 1
ATOM 867 O O . ALA A 1 109 ? -40.547 -9.924 32.171 1.00 33.03 109 ALA A O 1
ATOM 868 N N . PRO A 1 110 ? -41.911 -8.648 33.392 1.00 42.84 110 PRO A N 1
ATOM 869 C CA . PRO A 1 110 ? -42.743 -7.480 33.155 1.00 42.84 110 PRO A CA 1
ATOM 870 C C . PRO A 1 110 ? -41.881 -6.216 32.958 1.00 42.84 110 PRO A C 1
ATOM 872 O O . PRO A 1 110 ? -40.717 -6.141 33.348 1.00 42.84 110 PRO A O 1
ATOM 875 N N . VAL A 1 111 ? -42.493 -5.201 32.353 1.00 50.44 111 VAL A N 1
ATOM 876 C CA . VAL A 1 111 ? -41.919 -3.876 32.093 1.00 50.44 111 VAL A CA 1
ATOM 877 C C . VAL A 1 111 ? -41.429 -3.222 33.390 1.00 50.44 111 VAL A C 1
ATOM 879 O O . VAL A 1 111 ? -42.221 -2.893 34.269 1.00 50.44 111 VAL A O 1
ATOM 882 N N . VAL A 1 112 ? -40.124 -2.963 33.463 1.00 42.91 112 VAL A N 1
ATOM 883 C CA . VAL A 1 112 ? -39.534 -1.908 34.297 1.00 42.91 112 VAL A CA 1
ATOM 884 C C . VAL A 1 112 ? -38.597 -1.125 33.376 1.00 42.91 112 VAL A C 1
ATOM 886 O O . VAL A 1 112 ? -37.745 -1.757 32.747 1.00 42.91 112 VAL A O 1
ATOM 889 N N . PRO A 1 113 ? -38.723 0.209 33.245 1.00 46.84 113 PRO A N 1
ATOM 890 C CA . PRO A 1 113 ? -37.824 0.977 32.400 1.00 46.84 113 PRO A CA 1
ATOM 891 C C . PRO A 1 113 ? -36.444 0.992 33.059 1.00 46.84 113 PRO A C 1
ATOM 893 O O . PRO A 1 113 ? -36.172 1.771 33.970 1.00 46.84 113 PRO A O 1
ATOM 896 N N . ARG A 1 114 ? -35.570 0.084 32.621 1.00 44.09 114 ARG A N 1
ATOM 897 C CA . ARG A 1 114 ? -34.139 0.180 32.878 1.00 44.09 114 ARG A CA 1
ATOM 898 C C . ARG A 1 114 ? -33.573 1.137 31.845 1.00 44.09 114 ARG A C 1
ATOM 900 O O . ARG A 1 114 ? -33.598 0.857 30.652 1.00 44.09 114 ARG A O 1
ATOM 907 N N . ILE A 1 115 ? -33.071 2.267 32.320 1.00 55.44 115 ILE A N 1
ATOM 908 C CA . ILE A 1 115 ? -32.139 3.085 31.554 1.00 55.44 115 ILE A CA 1
ATOM 909 C C . ILE A 1 115 ? -30.861 2.246 31.467 1.00 55.44 115 ILE A C 1
ATOM 911 O O . ILE A 1 115 ? -30.060 2.220 32.401 1.00 55.44 115 ILE A O 1
ATOM 915 N N . GLU A 1 116 ? -30.728 1.464 30.398 1.00 47.78 116 GLU A N 1
ATOM 916 C CA . GLU A 1 116 ? -29.462 0.824 30.066 1.00 47.78 116 GLU A CA 1
ATOM 917 C C . GLU A 1 116 ? -28.456 1.937 29.748 1.00 47.78 116 GLU A C 1
ATOM 919 O O . GLU A 1 116 ? -28.739 2.784 28.893 1.00 47.78 116 GLU A O 1
ATOM 924 N N . PRO A 1 117 ? -27.286 1.992 30.413 1.00 46.78 117 PRO A N 1
ATOM 925 C CA . PRO A 1 117 ? -26.196 2.787 29.882 1.00 46.78 117 PRO A CA 1
ATOM 926 C C . PRO A 1 117 ? -25.916 2.236 28.486 1.00 46.78 117 PRO A C 1
ATOM 928 O O . PRO A 1 117 ? -25.675 1.040 28.334 1.00 46.78 117 PRO A O 1
ATOM 931 N N . CYS A 1 118 ? -26.019 3.095 27.474 1.00 48.72 118 CYS A N 1
ATOM 932 C CA . CYS A 1 118 ? -25.753 2.756 26.085 1.00 48.72 118 CYS A CA 1
ATOM 933 C C . CYS A 1 118 ? -24.290 2.297 25.987 1.00 48.72 118 CYS A C 1
ATOM 935 O O . CYS A 1 118 ? -23.382 3.116 25.856 1.00 48.72 118 CYS A O 1
ATOM 937 N N . ILE A 1 119 ? -24.035 0.997 26.169 1.00 55.88 119 ILE A N 1
ATOM 938 C CA . ILE A 1 119 ? -22.706 0.420 25.988 1.00 55.88 119 ILE A CA 1
ATOM 939 C C . ILE A 1 119 ? -22.440 0.554 24.494 1.00 55.88 119 ILE A C 1
ATOM 941 O O . ILE A 1 119 ? -23.184 -0.031 23.702 1.00 55.88 119 ILE A O 1
ATOM 945 N N . PRO A 1 120 ? -21.429 1.330 24.079 1.00 61.16 120 PRO A N 1
ATOM 946 C CA . PRO A 1 120 ? -21.230 1.542 22.667 1.00 61.16 120 PRO A CA 1
ATOM 947 C C . PRO A 1 120 ? -20.843 0.215 22.027 1.00 61.16 120 PRO A C 1
ATOM 949 O O . PRO A 1 120 ? -19.853 -0.414 22.411 1.00 61.16 120 PRO A O 1
ATOM 952 N N . VAL A 1 121 ? -21.660 -0.213 21.071 1.00 72.81 121 VAL A N 1
ATOM 953 C CA . VAL A 1 121 ? -21.446 -1.447 20.320 1.00 72.81 121 VAL A CA 1
ATOM 954 C C . VAL A 1 121 ? -20.080 -1.357 19.618 1.00 72.81 121 VAL A C 1
ATOM 956 O O . VAL A 1 121 ? -19.772 -0.302 19.048 1.00 72.81 121 VAL A O 1
ATOM 959 N N . PRO A 1 122 ? -19.236 -2.405 19.693 1.00 73.00 122 PRO A N 1
ATOM 960 C CA . PRO A 1 122 ? -17.979 -2.438 18.958 1.00 73.00 122 PRO A CA 1
ATOM 961 C C . PRO A 1 122 ? -18.258 -2.384 17.456 1.00 73.00 122 PRO A C 1
ATOM 963 O O . PRO A 1 122 ? -19.169 -3.053 16.965 1.00 73.00 122 PRO A O 1
ATOM 966 N N . LEU A 1 123 ? -17.475 -1.581 16.739 1.00 79.56 123 LEU A N 1
ATOM 967 C CA . LEU A 1 123 ? -17.615 -1.449 15.295 1.00 79.56 123 LEU A CA 1
ATOM 968 C C . LEU A 1 123 ? -17.200 -2.737 14.581 1.00 79.56 123 LEU A C 1
ATOM 970 O O . LEU A 1 123 ? -16.279 -3.445 14.989 1.00 79.56 123 LEU A O 1
ATOM 974 N N . THR A 1 124 ? -17.886 -3.033 13.485 1.00 85.62 124 THR A N 1
ATOM 975 C CA . THR A 1 124 ? -17.532 -4.125 12.580 1.00 85.62 124 THR A CA 1
ATOM 976 C C . THR A 1 124 ? -16.326 -3.761 11.712 1.00 85.62 124 THR A C 1
ATOM 978 O O . THR A 1 124 ? -16.006 -2.590 11.500 1.00 85.62 124 THR A O 1
ATOM 981 N N . ARG A 1 125 ? -15.675 -4.782 11.135 1.00 86.62 125 ARG A N 1
ATOM 982 C CA . ARG A 1 125 ? -14.529 -4.627 10.217 1.00 86.62 125 ARG A CA 1
ATOM 983 C C . ARG A 1 125 ? -14.802 -3.604 9.106 1.00 86.62 125 ARG A C 1
ATOM 985 O O . ARG A 1 125 ? -13.962 -2.758 8.821 1.00 86.62 125 ARG A O 1
ATOM 992 N N . THR A 1 126 ? -15.964 -3.716 8.470 1.00 86.38 126 THR A N 1
ATOM 993 C CA . THR A 1 126 ? -16.387 -2.860 7.356 1.00 86.38 126 THR A CA 1
ATOM 994 C C . THR A 1 126 ? -16.608 -1.424 7.805 1.00 86.38 126 THR A C 1
ATOM 996 O O . THR A 1 126 ? -16.162 -0.506 7.128 1.00 86.38 126 THR A O 1
ATOM 999 N N . GLU A 1 127 ? -17.204 -1.220 8.980 1.00 85.88 127 GLU A N 1
ATOM 1000 C CA . GLU A 1 127 ? -17.411 0.128 9.508 1.00 85.88 127 GLU A CA 1
ATOM 1001 C C . GLU A 1 127 ? -16.092 0.816 9.865 1.00 85.88 127 GLU A C 1
ATOM 1003 O O . GLU A 1 127 ? -15.963 2.011 9.632 1.00 85.88 127 GLU A O 1
ATOM 1008 N N . ILE A 1 128 ? -15.103 0.086 10.395 1.00 85.75 128 ILE A N 1
ATOM 1009 C CA . ILE A 1 128 ? -13.775 0.652 10.680 1.00 85.75 128 ILE A CA 1
ATOM 1010 C C . ILE A 1 128 ? -13.087 1.101 9.386 1.00 85.75 128 ILE A C 1
ATOM 1012 O O . ILE A 1 128 ? -12.528 2.197 9.329 1.00 85.75 128 ILE A O 1
ATOM 1016 N N . LEU A 1 129 ? -13.151 0.268 8.342 1.00 85.94 129 LEU A N 1
ATOM 1017 C CA . LEU A 1 129 ? -12.581 0.587 7.033 1.00 85.94 129 LEU A CA 1
ATOM 1018 C C . LEU A 1 129 ? -13.197 1.858 6.446 1.00 85.94 129 LEU A C 1
ATOM 1020 O O . LEU A 1 129 ? -12.472 2.791 6.103 1.00 85.94 129 LEU A O 1
ATOM 1024 N N . GLU A 1 130 ? -14.525 1.903 6.362 1.00 85.12 130 GLU A N 1
ATOM 1025 C CA . GLU A 1 130 ? -15.248 3.007 5.729 1.00 85.12 130 GLU A CA 1
ATOM 1026 C C . GLU A 1 130 ? -15.158 4.307 6.530 1.00 85.12 130 GLU A C 1
ATOM 1028 O O . GLU A 1 130 ? -15.007 5.373 5.938 1.00 85.12 130 GLU A O 1
ATOM 1033 N N . LYS A 1 131 ? -15.235 4.234 7.866 1.00 84.12 131 LYS A N 1
ATOM 1034 C CA . LYS A 1 131 ? -15.270 5.432 8.716 1.00 84.12 131 LYS A CA 1
ATOM 1035 C C . LYS A 1 131 ? -13.893 6.030 8.970 1.00 84.12 131 LYS A C 1
ATOM 1037 O O . LYS A 1 131 ? -13.797 7.249 8.998 1.00 84.12 131 LYS A O 1
ATOM 1042 N N . PHE A 1 132 ? -12.865 5.202 9.175 1.00 86.19 132 PHE A N 1
ATOM 1043 C CA . PHE A 1 132 ? -11.587 5.685 9.713 1.00 86.19 132 PHE A CA 1
ATOM 1044 C C . PHE A 1 132 ? -10.392 5.512 8.785 1.00 86.19 132 PHE A C 1
ATOM 1046 O O . PHE A 1 132 ? -9.464 6.317 8.839 1.00 86.19 132 PHE A O 1
ATOM 1053 N N . LEU A 1 133 ? -10.383 4.459 7.962 1.00 85.62 133 LEU A N 1
ATOM 1054 C CA . LEU A 1 133 ? -9.189 4.071 7.203 1.00 85.62 133 LEU A CA 1
ATOM 1055 C C . LEU A 1 133 ? -9.243 4.446 5.722 1.00 85.62 133 LEU A C 1
ATOM 1057 O O . LEU A 1 133 ? -8.244 4.293 5.023 1.00 85.62 133 LEU A O 1
ATOM 1061 N N . THR A 1 134 ? -10.380 4.940 5.236 1.00 78.62 134 THR A N 1
ATOM 1062 C CA . THR A 1 134 ? -10.527 5.347 3.838 1.00 78.62 134 THR A CA 1
ATOM 1063 C C . THR A 1 134 ? -10.048 6.787 3.658 1.00 78.62 134 THR A C 1
ATOM 1065 O O . THR A 1 134 ? -10.638 7.716 4.205 1.00 78.62 134 THR A O 1
ATOM 1068 N N . LEU A 1 135 ? -8.988 6.991 2.868 1.00 83.12 135 LEU A N 1
ATOM 1069 C CA . LEU A 1 135 ? -8.543 8.338 2.502 1.00 83.12 135 LEU A CA 1
ATOM 1070 C C . LEU A 1 135 ? -9.570 9.053 1.606 1.00 83.12 135 LEU A C 1
ATOM 1072 O O . LEU A 1 135 ? -10.196 8.413 0.752 1.00 83.12 135 LEU A O 1
ATOM 1076 N N . PRO A 1 136 ? -9.722 10.385 1.740 1.00 78.88 136 PRO A N 1
ATOM 1077 C CA . PRO A 1 136 ? -10.522 11.167 0.810 1.00 78.88 136 PRO A CA 1
ATOM 1078 C C . PRO A 1 136 ? -9.951 11.067 -0.607 1.00 78.88 136 PRO A C 1
ATOM 1080 O O . PRO A 1 136 ? -8.739 10.991 -0.812 1.00 78.88 136 PRO A O 1
ATOM 1083 N N . ARG A 1 137 ? -10.842 11.086 -1.603 1.00 86.31 137 ARG A N 1
ATOM 1084 C CA . ARG A 1 137 ? -10.435 11.118 -3.011 1.00 86.31 137 ARG A CA 1
ATOM 1085 C C . ARG A 1 137 ? -9.750 12.444 -3.321 1.00 86.31 137 ARG A C 1
ATOM 1087 O O . ARG A 1 137 ? -10.236 13.496 -2.906 1.00 86.31 137 ARG A O 1
ATOM 1094 N N . LEU A 1 138 ? -8.667 12.386 -4.092 1.00 90.12 138 LEU A N 1
ATOM 1095 C CA . LEU A 1 138 ? -7.993 13.584 -4.581 1.00 90.12 138 LEU A CA 1
ATOM 1096 C C . LEU A 1 138 ? -8.910 14.376 -5.520 1.00 90.12 138 LEU A C 1
ATOM 1098 O O . LEU A 1 138 ? -9.669 13.800 -6.306 1.00 90.12 138 LEU A O 1
ATOM 1102 N N . SER A 1 139 ? -8.808 15.705 -5.473 1.00 92.31 139 SER A N 1
ATOM 1103 C CA . SER A 1 139 ? -9.417 16.556 -6.497 1.00 92.31 139 SER A CA 1
ATOM 1104 C C . SER A 1 139 ? -8.766 16.307 -7.862 1.00 92.31 139 SER A C 1
ATOM 1106 O O . SER A 1 139 ? -7.659 15.775 -7.960 1.00 92.31 139 SER A O 1
ATOM 1108 N N . GLN A 1 140 ? -9.423 16.726 -8.945 1.00 91.94 140 GLN A N 1
ATOM 1109 C CA . GLN A 1 140 ? -8.869 16.561 -10.292 1.00 91.94 140 GLN A CA 1
ATOM 1110 C C . GLN A 1 140 ? -7.520 17.285 -10.463 1.00 91.94 140 GLN A C 1
ATOM 1112 O O . GLN A 1 140 ? -6.623 16.775 -11.135 1.00 91.94 140 GLN A O 1
ATOM 1117 N N . GLU A 1 141 ? -7.355 18.448 -9.832 1.00 93.56 141 GLU A N 1
ATOM 1118 C CA . GLU A 1 141 ? -6.111 19.225 -9.841 1.00 93.56 141 GLU A CA 1
ATOM 1119 C C . GLU A 1 141 ? -5.003 18.499 -9.073 1.00 93.56 141 GLU A C 1
ATOM 1121 O O . GLU A 1 141 ? -3.905 18.313 -9.595 1.00 93.56 141 GLU A O 1
ATOM 1126 N N . GLN A 1 142 ? -5.316 18.001 -7.874 1.00 93.56 142 GLN A N 1
ATOM 1127 C CA . GLN A 1 142 ? -4.392 17.216 -7.053 1.00 93.56 142 GLN A CA 1
ATOM 1128 C C . GLN A 1 142 ? -3.970 15.927 -7.761 1.00 93.56 142 GLN A C 1
ATOM 1130 O O . GLN A 1 142 ? -2.793 15.578 -7.789 1.00 93.56 142 GLN A O 1
ATOM 1135 N N . ARG A 1 143 ? -4.918 15.240 -8.400 1.00 93.31 143 ARG A N 1
ATOM 1136 C CA . ARG A 1 143 ? -4.644 14.040 -9.189 1.00 93.31 143 ARG A CA 1
ATOM 1137 C C . ARG A 1 143 ? -3.756 14.349 -10.393 1.00 93.31 143 ARG A C 1
ATOM 1139 O O . ARG A 1 143 ? -2.833 13.594 -10.673 1.00 93.31 143 ARG A O 1
ATOM 1146 N N . SER A 1 144 ? -3.985 15.471 -11.074 1.00 91.94 144 SER A N 1
ATOM 1147 C CA . SER A 1 144 ? -3.138 15.910 -12.194 1.00 91.94 144 SER A CA 1
ATOM 1148 C C . SER A 1 144 ? -1.711 16.226 -11.733 1.00 91.94 144 SER A C 1
ATOM 1150 O O . SER A 1 144 ? -0.743 15.815 -12.377 1.00 91.94 144 SER A O 1
ATOM 1152 N N . LEU A 1 145 ? -1.567 16.886 -10.579 1.00 93.50 145 LEU A N 1
ATOM 1153 C CA . LEU A 1 145 ? -0.270 17.123 -9.950 1.00 93.50 145 LEU A CA 1
ATOM 1154 C C . LEU A 1 145 ? 0.432 15.799 -9.618 1.00 93.50 145 LEU A C 1
ATOM 1156 O O . LEU A 1 145 ? 1.578 15.607 -10.009 1.00 93.50 145 LEU A O 1
ATOM 1160 N N . LEU A 1 146 ? -0.269 14.853 -8.988 1.00 93.62 146 LEU A N 1
ATOM 1161 C CA . LEU A 1 146 ? 0.279 13.535 -8.668 1.00 93.62 146 LEU A CA 1
ATOM 1162 C C . LEU A 1 146 ? 0.799 12.802 -9.912 1.00 93.62 146 LEU A C 1
ATOM 1164 O O . LEU A 1 146 ? 1.904 12.256 -9.878 1.00 93.62 146 LEU A O 1
ATOM 1168 N N . ILE A 1 147 ? 0.031 12.811 -11.004 1.00 91.31 147 ILE A N 1
ATOM 1169 C CA . ILE A 1 147 ? 0.420 12.183 -12.273 1.00 91.31 147 ILE A CA 1
ATOM 1170 C C . ILE A 1 147 ? 1.711 12.817 -12.793 1.00 91.31 147 ILE A C 1
ATOM 1172 O O . ILE A 1 147 ? 2.710 12.120 -12.949 1.00 91.31 147 ILE A O 1
ATOM 1176 N N . THR A 1 148 ? 1.723 14.138 -12.984 1.00 90.25 148 THR A N 1
ATOM 1177 C CA . THR A 1 148 ? 2.886 14.859 -13.537 1.00 90.25 148 THR A CA 1
ATOM 1178 C C . THR A 1 148 ? 4.139 14.732 -12.664 1.00 90.25 148 THR A C 1
ATOM 1180 O O . THR A 1 148 ? 5.247 14.568 -13.178 1.00 90.25 148 THR A O 1
ATOM 1183 N N . SER A 1 149 ? 3.992 14.744 -11.336 1.00 91.06 149 SER A N 1
ATOM 1184 C CA . SER A 1 149 ? 5.103 14.507 -10.410 1.00 91.06 149 SER A CA 1
ATOM 1185 C C . SER A 1 149 ? 5.626 13.072 -10.487 1.00 91.06 149 SER A C 1
ATOM 1187 O O . SER A 1 149 ? 6.838 12.861 -10.491 1.00 91.06 149 SER A O 1
ATOM 1189 N N . THR A 1 150 ? 4.735 12.084 -10.600 1.00 89.50 150 THR A N 1
ATOM 1190 C CA . THR A 1 150 ? 5.120 10.672 -10.742 1.00 89.50 150 THR A CA 1
ATOM 1191 C C . THR A 1 150 ? 5.808 10.417 -12.083 1.00 89.50 150 THR A C 1
ATOM 1193 O O . THR A 1 150 ? 6.814 9.712 -12.128 1.00 89.50 150 THR A O 1
ATOM 1196 N N . GLU A 1 151 ? 5.336 11.036 -13.168 1.00 86.25 151 GLU A N 1
ATOM 1197 C CA . GLU A 1 151 ? 5.996 11.003 -14.479 1.00 86.25 151 GLU A CA 1
ATOM 1198 C C . GLU A 1 151 ? 7.421 11.551 -14.400 1.00 86.25 151 GLU A C 1
ATOM 1200 O O . GLU A 1 151 ? 8.356 10.923 -14.901 1.00 86.25 151 GLU A O 1
ATOM 1205 N N . LEU A 1 152 ? 7.614 12.681 -13.712 1.00 86.44 152 LEU A N 1
ATOM 1206 C CA . LEU A 1 152 ? 8.940 13.255 -13.516 1.00 86.44 152 LEU A CA 1
ATOM 1207 C C . LEU A 1 152 ? 9.863 12.297 -12.752 1.00 86.44 152 LEU A C 1
ATOM 1209 O O . LEU A 1 152 ? 10.994 12.084 -13.193 1.00 86.44 152 LEU A O 1
ATOM 1213 N N . LEU A 1 153 ? 9.370 11.677 -11.673 1.00 85.44 153 LEU A N 1
ATOM 1214 C CA . LEU A 1 153 ? 10.108 10.685 -10.880 1.00 85.44 153 LEU A CA 1
ATOM 1215 C C . LEU A 1 153 ? 10.479 9.430 -11.691 1.00 85.44 153 LEU A C 1
ATOM 1217 O O . LEU A 1 153 ? 11.551 8.867 -11.483 1.00 85.44 153 LEU A O 1
ATOM 1221 N N . CYS A 1 154 ? 9.625 9.011 -12.630 1.00 77.88 154 CYS A N 1
ATOM 1222 C CA . CYS A 1 154 ? 9.841 7.832 -13.480 1.00 77.88 154 CYS A CA 1
ATOM 1223 C C . CYS A 1 154 ? 10.661 8.117 -14.757 1.00 77.88 154 CYS A C 1
ATOM 1225 O O . CYS A 1 154 ? 10.992 7.194 -15.509 1.00 77.88 154 CYS A O 1
ATOM 1227 N N . SER A 1 155 ? 10.948 9.388 -15.045 1.00 76.62 155 SER A N 1
ATOM 1228 C CA . SER A 1 155 ? 11.704 9.825 -16.224 1.00 76.62 155 SER A CA 1
ATOM 1229 C C . SER A 1 155 ? 13.223 9.814 -15.964 1.00 76.62 155 SER A C 1
ATOM 1231 O O . SER A 1 155 ? 13.719 9.069 -15.123 1.00 76.62 155 SER A O 1
ATOM 1233 N N . ARG A 1 156 ? 13.999 10.664 -16.660 1.00 69.56 156 ARG A N 1
ATOM 1234 C CA . ARG A 1 156 ? 15.409 10.924 -16.297 1.00 69.56 156 ARG A CA 1
ATOM 1235 C C . ARG A 1 156 ? 15.563 11.492 -14.876 1.00 69.56 156 ARG A C 1
ATOM 1237 O O . ARG A 1 156 ? 16.681 11.477 -14.367 1.00 69.56 156 ARG A O 1
ATOM 1244 N N . GLY A 1 157 ? 14.466 11.945 -14.264 1.00 75.69 157 GLY A N 1
ATOM 1245 C CA . GLY A 1 157 ? 14.450 12.556 -12.942 1.00 75.69 157 GLY A CA 1
ATOM 1246 C C . GLY A 1 157 ? 15.151 13.915 -12.913 1.00 75.69 157 GLY A C 1
ATOM 1247 O O . GLY A 1 157 ? 15.676 14.387 -13.923 1.00 75.69 157 GLY A O 1
ATOM 1248 N N . CYS A 1 158 ? 15.150 14.551 -11.746 1.00 81.94 158 CYS A N 1
ATOM 1249 C CA . CYS A 1 158 ? 16.000 15.703 -11.446 1.00 81.94 158 CYS A CA 1
ATOM 1250 C C . CYS A 1 158 ? 17.378 15.257 -10.931 1.00 81.94 158 CYS A C 1
ATOM 1252 O O . CYS A 1 158 ? 17.521 14.157 -10.389 1.00 81.94 158 CYS A O 1
ATOM 1254 N N . ALA A 1 159 ? 18.390 16.114 -11.090 1.00 83.94 159 ALA A N 1
ATOM 1255 C CA . ALA A 1 159 ? 19.772 15.820 -10.709 1.00 83.94 159 ALA A CA 1
ATOM 1256 C C . ALA A 1 159 ? 20.021 15.954 -9.195 1.00 83.94 159 ALA A C 1
ATOM 1258 O O . ALA A 1 159 ? 20.950 15.343 -8.666 1.00 83.94 159 ALA A O 1
ATOM 1259 N N . SER A 1 160 ? 19.194 16.735 -8.495 1.00 88.31 160 SER A N 1
ATOM 1260 C CA . SER A 1 160 ? 19.303 16.983 -7.056 1.00 88.31 160 SER A CA 1
ATOM 1261 C C . SER A 1 160 ? 17.935 17.010 -6.369 1.00 88.31 160 SER A C 1
ATOM 1263 O O . SER A 1 160 ? 16.893 17.148 -7.011 1.00 88.31 160 SER A O 1
ATOM 1265 N N . GLN A 1 161 ? 17.930 16.877 -5.039 1.00 90.44 161 GLN A N 1
ATOM 1266 C CA . GLN A 1 161 ? 16.708 16.989 -4.231 1.00 90.44 161 GLN A CA 1
ATOM 1267 C C . GLN A 1 161 ? 16.132 18.411 -4.264 1.00 90.44 161 GLN A C 1
ATOM 1269 O O . GLN A 1 161 ? 14.918 18.584 -4.244 1.00 90.44 161 GLN A O 1
ATOM 1274 N N . GLU A 1 162 ? 16.991 19.425 -4.372 1.00 91.94 162 GLU A N 1
ATOM 1275 C CA . GLU A 1 162 ? 16.599 20.835 -4.475 1.00 91.94 162 GLU A CA 1
ATOM 1276 C C . GLU A 1 162 ? 15.807 21.108 -5.759 1.00 91.94 162 GLU A C 1
ATOM 1278 O O . GLU A 1 162 ? 14.804 21.817 -5.738 1.00 91.94 162 GLU A O 1
ATOM 1283 N N . GLU A 1 163 ? 16.201 20.495 -6.878 1.00 90.75 163 GLU A N 1
ATOM 1284 C CA . GLU A 1 163 ? 15.451 20.595 -8.132 1.00 90.75 163 GLU A CA 1
ATOM 1285 C C . GLU A 1 163 ? 14.050 19.977 -8.027 1.00 90.75 163 GLU A C 1
ATOM 1287 O O . GLU A 1 163 ? 13.094 20.535 -8.571 1.00 90.75 163 GLU A O 1
ATOM 1292 N N . TYR A 1 164 ? 13.910 18.860 -7.305 1.00 92.00 164 TYR A N 1
ATOM 1293 C CA . TYR A 1 164 ? 12.596 18.292 -6.994 1.00 92.00 164 TYR A CA 1
ATOM 1294 C C . TYR A 1 164 ? 11.785 19.231 -6.095 1.00 92.00 164 TYR A C 1
ATOM 1296 O O . TYR A 1 164 ? 10.617 19.500 -6.391 1.00 92.00 164 TYR A O 1
ATOM 1304 N N . ALA A 1 165 ? 12.407 19.795 -5.057 1.00 92.44 165 ALA A N 1
ATOM 1305 C CA . ALA A 1 165 ? 11.751 20.712 -4.131 1.00 92.44 165 ALA A CA 1
ATOM 1306 C C . ALA A 1 165 ? 11.231 21.976 -4.839 1.00 92.44 165 ALA A C 1
ATOM 1308 O O . ALA A 1 165 ? 10.096 22.387 -4.603 1.00 92.44 165 ALA A O 1
ATOM 1309 N N . ASN A 1 166 ? 11.998 22.527 -5.788 1.00 91.38 166 ASN A N 1
ATOM 1310 C CA . ASN A 1 166 ? 11.586 23.658 -6.630 1.00 91.38 166 ASN A CA 1
ATOM 1311 C C . ASN A 1 166 ? 10.354 23.352 -7.498 1.00 91.38 166 ASN A C 1
ATOM 1313 O O . ASN A 1 166 ? 9.651 24.265 -7.926 1.00 91.38 166 ASN A O 1
ATOM 1317 N N . ARG A 1 167 ? 10.079 22.070 -7.756 1.00 89.44 167 ARG A N 1
ATOM 1318 C CA . ARG A 1 167 ? 8.888 21.588 -8.472 1.00 89.44 167 ARG A CA 1
ATOM 1319 C C . ARG A 1 167 ? 7.775 21.123 -7.531 1.00 89.44 167 ARG A C 1
ATOM 1321 O O . ARG A 1 167 ? 6.809 20.518 -7.984 1.00 89.44 167 ARG A O 1
ATOM 1328 N N . GLY A 1 168 ? 7.908 21.392 -6.233 1.00 92.06 168 GLY A N 1
ATOM 1329 C CA . GLY A 1 168 ? 6.931 21.014 -5.216 1.00 92.06 168 GLY A CA 1
ATOM 1330 C C . GLY A 1 168 ? 6.962 19.536 -4.828 1.00 92.06 168 GLY A C 1
ATOM 1331 O O . GLY A 1 168 ? 6.004 19.058 -4.225 1.00 92.06 168 GLY A O 1
ATOM 1332 N N . ILE A 1 169 ? 8.035 18.812 -5.158 1.00 93.94 169 ILE A N 1
ATOM 1333 C CA . ILE A 1 169 ? 8.207 17.393 -4.838 1.00 93.94 169 ILE A CA 1
ATOM 1334 C C . ILE A 1 169 ? 9.277 17.270 -3.755 1.00 93.94 169 ILE A C 1
ATOM 1336 O O . ILE A 1 169 ? 10.442 17.589 -3.969 1.00 93.94 169 ILE A O 1
ATOM 1340 N N . LEU A 1 170 ? 8.892 16.784 -2.583 1.00 93.62 170 LEU A N 1
ATOM 1341 C CA . LEU A 1 170 ? 9.803 16.569 -1.465 1.00 93.62 170 LEU A CA 1
ATOM 1342 C C . LEU A 1 170 ? 10.109 15.077 -1.369 1.00 93.62 170 LEU A C 1
ATOM 1344 O O . LEU A 1 170 ? 9.247 14.294 -0.984 1.00 93.62 170 LEU A O 1
ATOM 1348 N N . ILE A 1 171 ? 11.326 14.684 -1.728 1.00 91.62 171 ILE A N 1
ATOM 1349 C CA . ILE A 1 171 ? 11.808 13.298 -1.649 1.00 91.62 171 ILE A CA 1
ATOM 1350 C C . ILE A 1 171 ? 12.829 13.154 -0.528 1.00 91.62 171 ILE A C 1
ATOM 1352 O O . ILE A 1 171 ? 13.632 14.056 -0.293 1.00 91.62 171 ILE A O 1
ATOM 1356 N N . LYS A 1 172 ? 12.832 11.996 0.137 1.00 86.00 172 LYS A N 1
ATOM 1357 C CA . LYS A 1 172 ? 13.840 11.681 1.158 1.00 86.00 172 LYS A CA 1
ATOM 1358 C C . LYS A 1 172 ? 15.173 11.263 0.541 1.00 86.00 172 LYS A C 1
ATOM 1360 O O . LYS A 1 172 ? 16.223 11.719 0.979 1.00 86.00 172 LYS A O 1
ATOM 1365 N N . ASP A 1 173 ? 15.109 10.444 -0.506 1.00 84.75 173 ASP A N 1
ATOM 1366 C CA . ASP A 1 173 ? 16.257 9.869 -1.203 1.00 84.75 173 ASP A CA 1
ATOM 1367 C C . ASP A 1 173 ? 16.108 10.064 -2.714 1.00 84.75 173 ASP A C 1
ATOM 1369 O O . ASP A 1 173 ? 15.005 9.990 -3.259 1.00 84.75 173 ASP A O 1
ATOM 1373 N N . LEU A 1 174 ? 17.222 10.319 -3.408 1.00 83.69 174 LEU A N 1
ATOM 1374 C CA . LEU A 1 174 ? 17.205 10.475 -4.863 1.00 83.69 174 LEU A CA 1
ATOM 1375 C C . LEU A 1 174 ? 16.817 9.158 -5.554 1.00 83.69 174 LEU A C 1
ATOM 1377 O O . LEU A 1 174 ? 17.410 8.117 -5.239 1.00 83.69 174 LEU A O 1
ATOM 1381 N N . PRO A 1 175 ? 15.894 9.186 -6.537 1.00 78.56 175 PRO A N 1
ATOM 1382 C CA . PRO A 1 175 ? 15.558 8.010 -7.322 1.00 78.56 175 PRO A CA 1
ATOM 1383 C C . PRO A 1 175 ? 16.806 7.482 -8.022 1.00 78.56 175 PRO A C 1
ATOM 1385 O O . PRO A 1 175 ? 17.383 8.128 -8.898 1.00 78.56 175 PRO A O 1
ATOM 1388 N N . LYS A 1 176 ? 17.250 6.288 -7.634 1.00 72.44 176 LYS A N 1
ATOM 1389 C CA . LYS A 1 176 ? 18.341 5.621 -8.340 1.00 72.44 176 LYS A CA 1
ATOM 1390 C C . LYS A 1 176 ? 17.810 5.091 -9.664 1.00 72.44 176 LYS A C 1
ATOM 1392 O O . LYS A 1 176 ? 16.814 4.367 -9.701 1.00 72.44 176 LYS A O 1
ATOM 1397 N N . LYS A 1 177 ? 18.520 5.406 -10.746 1.00 65.62 177 LYS A N 1
ATOM 1398 C CA . LYS A 1 177 ? 18.234 4.881 -12.081 1.00 65.62 177 LYS A CA 1
ATOM 1399 C C . LYS A 1 177 ? 18.192 3.346 -12.026 1.00 65.62 177 LYS A C 1
ATOM 1401 O O . LYS A 1 177 ? 19.173 2.719 -11.636 1.00 65.62 177 LYS A O 1
ATOM 1406 N N . ASN A 1 178 ? 17.054 2.765 -12.404 1.00 64.44 178 ASN A N 1
ATOM 1407 C CA . ASN A 1 178 ? 16.764 1.324 -12.423 1.00 64.44 178 ASN A CA 1
ATOM 1408 C C . ASN A 1 178 ? 16.593 0.650 -11.052 1.00 64.44 178 ASN A C 1
ATOM 1410 O O . ASN A 1 178 ? 16.729 -0.568 -10.942 1.00 64.44 178 ASN A O 1
ATOM 1414 N N . SER A 1 179 ? 16.278 1.412 -10.005 1.00 68.69 179 SER A N 1
ATOM 1415 C CA . SER A 1 179 ? 15.946 0.828 -8.706 1.00 68.69 179 SER A CA 1
ATOM 1416 C C . SER A 1 179 ? 14.533 0.246 -8.687 1.00 68.69 179 SER A C 1
ATOM 1418 O O . SER A 1 179 ? 13.581 0.889 -9.113 1.00 68.69 179 SER A O 1
ATOM 1420 N N . THR A 1 180 ? 14.389 -0.950 -8.118 1.00 76.06 180 THR A N 1
ATOM 1421 C CA . THR A 1 180 ? 13.087 -1.555 -7.777 1.00 76.06 180 THR A CA 1
ATOM 1422 C C . THR A 1 180 ? 12.613 -1.172 -6.368 1.00 76.06 180 THR A C 1
ATOM 1424 O O . THR A 1 180 ? 11.575 -1.665 -5.895 1.00 76.06 180 THR A O 1
ATOM 1427 N N . GLN A 1 181 ? 13.390 -0.329 -5.675 1.00 84.38 181 GLN A N 1
ATOM 1428 C CA . GLN A 1 181 ? 13.059 0.166 -4.344 1.00 84.38 181 GLN A CA 1
ATOM 1429 C C . GLN A 1 181 ? 11.894 1.160 -4.412 1.00 84.38 181 GLN A C 1
ATOM 1431 O O . GLN A 1 181 ? 11.767 1.880 -5.403 1.00 84.38 181 GLN A O 1
ATOM 1436 N N . PRO A 1 182 ? 11.046 1.202 -3.372 1.00 89.44 182 PRO A N 1
ATOM 1437 C CA . PRO A 1 182 ? 9.988 2.197 -3.277 1.00 89.44 182 PRO A CA 1
ATOM 1438 C C . PRO A 1 182 ? 10.565 3.615 -3.275 1.00 89.44 182 PRO A C 1
ATOM 1440 O O . PRO A 1 182 ? 11.620 3.856 -2.688 1.00 89.44 182 PRO A O 1
ATOM 1443 N N . ILE A 1 183 ? 9.859 4.541 -3.916 1.00 90.19 183 ILE A N 1
ATOM 1444 C CA . ILE A 1 183 ? 10.179 5.969 -3.904 1.00 90.19 183 ILE A CA 1
ATOM 1445 C C . ILE A 1 183 ? 9.123 6.662 -3.051 1.00 90.19 183 ILE A C 1
ATOM 1447 O O . ILE A 1 183 ? 7.953 6.702 -3.433 1.00 90.19 183 ILE A O 1
ATOM 1451 N N . GLU A 1 184 ? 9.545 7.196 -1.910 1.00 92.75 184 GLU A N 1
ATOM 1452 C CA . GLU A 1 184 ? 8.699 7.953 -0.987 1.00 92.75 184 GLU A CA 1
ATOM 1453 C C . GLU A 1 184 ? 8.852 9.453 -1.246 1.00 92.75 184 GLU A C 1
ATOM 1455 O O . GLU A 1 184 ? 9.971 9.979 -1.315 1.00 92.75 184 GLU A O 1
ATOM 1460 N N . PHE A 1 185 ? 7.726 10.148 -1.396 1.00 94.12 185 PHE A N 1
ATOM 1461 C CA . PHE A 1 185 ? 7.700 11.577 -1.676 1.00 94.12 185 PHE A CA 1
ATOM 1462 C C . PHE A 1 185 ? 6.461 12.268 -1.101 1.00 94.12 185 PHE A C 1
ATOM 1464 O O . PHE A 1 185 ? 5.442 11.645 -0.816 1.00 94.12 185 PHE A O 1
ATOM 1471 N N . ARG A 1 186 ? 6.540 13.589 -0.948 1.00 95.25 186 ARG A N 1
ATOM 1472 C CA . ARG A 1 186 ? 5.416 14.470 -0.614 1.00 95.25 186 ARG A CA 1
ATOM 1473 C C . ARG A 1 186 ? 5.243 15.526 -1.690 1.00 95.25 186 ARG A C 1
ATOM 1475 O O . ARG A 1 186 ? 6.211 15.920 -2.341 1.00 95.25 186 ARG A O 1
ATOM 1482 N N . LEU A 1 187 ? 4.014 16.002 -1.847 1.00 95.06 187 LEU A N 1
ATOM 1483 C CA . LEU A 1 187 ? 3.675 17.063 -2.788 1.00 95.06 187 LEU A CA 1
ATOM 1484 C C . LEU A 1 187 ? 3.231 18.295 -2.013 1.00 95.06 187 LEU A C 1
ATOM 1486 O O . LEU A 1 187 ? 2.278 18.232 -1.243 1.00 95.06 187 LEU A O 1
ATOM 1490 N N . THR A 1 188 ? 3.888 19.433 -2.232 1.00 92.56 188 THR A N 1
ATOM 1491 C CA . THR A 1 188 ? 3.532 20.687 -1.545 1.00 92.56 188 THR A CA 1
ATOM 1492 C C . THR A 1 188 ? 2.101 21.136 -1.860 1.00 92.56 188 THR A C 1
ATOM 1494 O O . THR A 1 188 ? 1.453 21.748 -1.016 1.00 92.56 188 THR A O 1
ATOM 1497 N N . GLY A 1 189 ? 1.583 20.782 -3.042 1.00 89.88 189 GLY A N 1
ATOM 1498 C CA . GLY A 1 189 ? 0.195 21.025 -3.452 1.00 89.88 189 GLY A CA 1
ATOM 1499 C C . GLY A 1 189 ? -0.841 20.041 -2.889 1.00 89.88 189 GLY A C 1
ATOM 1500 O O . GLY A 1 189 ? -2.032 20.218 -3.140 1.00 89.88 189 GLY A O 1
ATOM 1501 N N . ILE A 1 190 ? -0.426 19.008 -2.143 1.00 91.25 190 ILE A N 1
ATOM 1502 C CA . ILE A 1 190 ? -1.324 18.045 -1.484 1.00 91.25 190 ILE A CA 1
ATOM 1503 C C . ILE A 1 190 ? -0.870 17.852 -0.027 1.00 91.25 190 ILE A C 1
ATOM 1505 O O . ILE A 1 190 ? -0.219 16.857 0.299 1.00 91.25 190 ILE A O 1
ATOM 1509 N N . PRO A 1 191 ? -1.162 18.817 0.864 1.00 88.81 191 PRO A N 1
ATOM 1510 C CA . PRO A 1 191 ? -0.733 18.737 2.254 1.00 88.81 191 PRO A CA 1
ATOM 1511 C C . PRO A 1 191 ? -1.433 17.593 3.003 1.00 88.81 191 PRO A C 1
ATOM 1513 O O . PRO A 1 191 ? -2.581 17.254 2.722 1.00 88.81 191 PRO A O 1
ATOM 1516 N N . GLY A 1 192 ? -0.741 17.027 3.996 1.00 89.44 192 GLY A N 1
ATOM 1517 C CA . GLY A 1 192 ? -1.277 15.973 4.866 1.00 89.44 192 GLY A CA 1
ATOM 1518 C C . GLY A 1 192 ? -1.255 14.564 4.266 1.00 89.44 192 GLY A C 1
ATOM 1519 O O . GLY A 1 192 ? -1.786 13.642 4.883 1.00 89.44 192 GLY A O 1
ATOM 1520 N N . CYS A 1 193 ? -0.656 14.390 3.085 1.00 92.00 193 CYS A N 1
ATOM 1521 C CA . CYS A 1 193 ? -0.461 13.093 2.447 1.00 92.00 193 CYS A CA 1
ATOM 1522 C C . CYS A 1 193 ? 1.001 12.899 2.035 1.00 92.00 193 CYS A C 1
ATOM 1524 O O . CYS A 1 193 ? 1.622 13.777 1.427 1.00 92.00 193 CYS A O 1
ATOM 1526 N N . SER A 1 194 ? 1.508 11.698 2.286 1.00 93.44 194 SER A N 1
ATOM 1527 C CA . SER A 1 194 ? 2.701 11.157 1.652 1.00 93.44 194 SER A CA 1
ATOM 1528 C C . SER A 1 194 ? 2.318 10.150 0.571 1.00 93.44 194 SER A C 1
ATOM 1530 O O . SER A 1 194 ? 1.227 9.575 0.558 1.00 93.44 194 SER A O 1
ATOM 1532 N N . PHE A 1 195 ? 3.219 9.982 -0.388 1.00 94.69 195 PHE A N 1
ATOM 1533 C CA . PHE A 1 195 ? 3.022 9.157 -1.565 1.00 94.69 195 PHE A CA 1
ATOM 1534 C C . PHE A 1 195 ? 4.178 8.181 -1.700 1.00 94.69 195 PHE A C 1
ATOM 1536 O O . PHE A 1 195 ? 5.342 8.548 -1.526 1.00 94.69 195 PHE A O 1
ATOM 1543 N N . ILE A 1 196 ? 3.858 6.939 -2.048 1.00 93.50 196 ILE A N 1
ATOM 1544 C CA . ILE A 1 196 ? 4.855 5.900 -2.281 1.00 93.50 196 ILE A CA 1
ATOM 1545 C C . ILE A 1 196 ? 4.606 5.271 -3.643 1.00 93.50 196 ILE A C 1
ATOM 1547 O O . ILE A 1 196 ? 3.570 4.649 -3.892 1.00 93.50 196 ILE A O 1
ATOM 1551 N N . HIS A 1 197 ? 5.580 5.419 -4.535 1.00 91.12 197 HIS A N 1
ATOM 1552 C CA . HIS A 1 197 ? 5.599 4.709 -5.803 1.00 91.12 197 HIS A CA 1
ATOM 1553 C C . HIS A 1 197 ? 6.389 3.408 -5.649 1.00 91.12 197 HIS A C 1
ATOM 1555 O O . HIS A 1 197 ? 7.558 3.428 -5.263 1.00 91.12 197 HIS A O 1
ATOM 1561 N N . TYR A 1 198 ? 5.763 2.277 -5.979 1.00 88.88 198 TYR A N 1
ATOM 1562 C CA . TYR A 1 198 ? 6.420 0.973 -6.028 1.00 88.88 198 TYR A CA 1
ATOM 1563 C C . TYR A 1 198 ? 6.721 0.608 -7.486 1.00 88.88 198 TYR A C 1
ATOM 1565 O O . TYR A 1 198 ? 5.786 0.258 -8.214 1.00 88.88 198 TYR A O 1
ATOM 1573 N N . PRO A 1 199 ? 7.993 0.641 -7.928 1.00 84.56 199 PRO A N 1
ATOM 1574 C CA . PRO A 1 199 ? 8.341 0.249 -9.287 1.00 84.56 199 PRO A CA 1
ATOM 1575 C C . PRO A 1 199 ? 8.006 -1.221 -9.556 1.00 84.56 199 PRO A C 1
ATOM 1577 O O . PRO A 1 199 ? 8.049 -2.064 -8.643 1.00 84.56 199 PRO A O 1
ATOM 1580 N N . GLY A 1 200 ? 7.700 -1.524 -10.819 1.00 80.56 200 GLY A N 1
ATOM 1581 C CA . GLY A 1 200 ? 7.532 -2.896 -11.286 1.00 80.56 200 GLY A CA 1
ATOM 1582 C C . GLY A 1 200 ? 8.809 -3.717 -11.089 1.00 80.56 200 GLY A C 1
ATOM 1583 O O . GLY A 1 200 ? 9.918 -3.178 -11.036 1.00 80.56 200 GLY A O 1
ATOM 1584 N N . ARG A 1 201 ? 8.662 -5.035 -10.939 1.00 80.38 201 ARG A N 1
ATOM 1585 C CA . ARG A 1 201 ? 9.808 -5.941 -10.786 1.00 80.38 201 ARG A CA 1
ATOM 1586 C C . ARG A 1 201 ? 9.563 -7.276 -11.468 1.00 80.38 201 ARG A C 1
ATOM 1588 O O . ARG A 1 201 ? 8.434 -7.760 -11.502 1.00 80.38 201 ARG A O 1
ATOM 1595 N N . LEU A 1 202 ? 10.650 -7.896 -11.912 1.00 79.56 202 LEU A N 1
ATOM 1596 C CA . LEU A 1 202 ? 10.646 -9.296 -12.303 1.00 79.56 202 LEU A CA 1
ATOM 1597 C C . LEU A 1 202 ? 10.508 -10.158 -11.044 1.00 79.56 202 LEU A C 1
ATOM 1599 O O . LEU A 1 202 ? 11.299 -10.034 -10.104 1.00 79.56 202 LEU A O 1
ATOM 1603 N N . HIS A 1 203 ? 9.488 -11.000 -11.012 1.00 76.75 203 HIS A N 1
ATOM 1604 C CA . HIS A 1 203 ? 9.310 -12.038 -10.016 1.00 76.75 203 HIS A CA 1
ATOM 1605 C C . HIS A 1 203 ? 9.707 -13.379 -10.616 1.00 76.75 203 HIS A C 1
ATOM 1607 O O . HIS A 1 203 ? 9.366 -13.677 -11.756 1.00 76.75 203 HIS A O 1
ATOM 1613 N N . ILE A 1 204 ? 10.453 -14.163 -9.846 1.00 80.69 204 ILE A N 1
ATOM 1614 C CA . ILE A 1 204 ? 10.880 -15.505 -10.221 1.00 80.69 204 ILE A CA 1
ATOM 1615 C C . ILE A 1 204 ? 10.205 -16.449 -9.235 1.00 80.69 204 ILE A C 1
ATOM 1617 O O . ILE A 1 204 ? 10.399 -16.313 -8.026 1.00 80.69 204 ILE A O 1
ATOM 1621 N N . TRP A 1 205 ? 9.383 -17.348 -9.757 1.00 78.94 205 TRP A N 1
ATOM 1622 C CA . TRP A 1 205 ? 8.674 -18.365 -8.997 1.00 78.94 205 TRP A CA 1
ATOM 1623 C C . TRP A 1 205 ? 9.608 -19.518 -8.621 1.00 78.94 205 TRP A C 1
ATOM 1625 O O . TRP A 1 205 ? 10.634 -19.740 -9.265 1.00 78.94 205 TRP A O 1
ATOM 1635 N N . ASP A 1 206 ? 9.215 -20.309 -7.621 1.00 80.62 206 ASP A N 1
ATOM 1636 C CA . ASP A 1 206 ? 9.975 -21.490 -7.180 1.00 80.62 206 ASP A CA 1
ATOM 1637 C C . ASP A 1 206 ? 10.131 -22.550 -8.292 1.00 80.62 206 ASP A C 1
ATOM 1639 O O . ASP A 1 206 ? 11.068 -23.347 -8.268 1.00 80.62 206 ASP A O 1
ATOM 1643 N N . SER A 1 207 ? 9.242 -22.545 -9.294 1.00 83.38 207 SER A N 1
ATOM 1644 C CA . SER A 1 207 ? 9.325 -23.377 -10.504 1.00 83.38 207 SER A CA 1
ATOM 1645 C C . SER A 1 207 ? 10.399 -22.920 -11.501 1.00 83.38 207 SER A C 1
ATOM 1647 O O . SER A 1 207 ? 10.691 -23.644 -12.452 1.00 83.38 207 SER A O 1
ATOM 1649 N N . GLY A 1 208 ? 10.983 -21.734 -11.303 1.00 77.69 208 GLY A N 1
ATOM 1650 C CA . GLY A 1 208 ? 11.864 -21.060 -12.258 1.00 77.69 208 GLY A CA 1
ATOM 1651 C C . GLY A 1 208 ? 11.129 -20.178 -13.274 1.00 77.69 208 GLY A C 1
ATOM 1652 O O . GLY A 1 208 ? 11.788 -19.479 -14.046 1.00 77.69 208 GLY A O 1
ATOM 1653 N N . ASP A 1 209 ? 9.792 -20.169 -13.260 1.00 78.62 209 ASP A N 1
ATOM 1654 C CA . ASP A 1 209 ? 8.989 -19.294 -14.116 1.00 78.62 209 ASP A CA 1
ATOM 1655 C C . ASP A 1 209 ? 9.194 -17.825 -13.735 1.00 78.62 209 ASP A C 1
ATOM 1657 O O . ASP A 1 209 ? 9.396 -17.490 -12.566 1.00 78.62 209 ASP A O 1
ATOM 1661 N N . GLN A 1 210 ? 9.126 -16.932 -14.721 1.00 81.12 210 GLN A N 1
ATOM 1662 C CA . GLN A 1 210 ? 9.303 -15.497 -14.513 1.00 81.12 210 GLN A CA 1
ATOM 1663 C C . GLN A 1 210 ? 8.037 -14.741 -14.898 1.00 81.12 210 GLN A C 1
ATOM 1665 O O . GLN A 1 210 ? 7.467 -14.990 -15.957 1.00 81.12 210 GLN A O 1
ATOM 1670 N N . ASP A 1 211 ? 7.629 -13.798 -14.054 1.00 80.06 211 ASP A N 1
ATOM 1671 C CA . ASP A 1 211 ? 6.489 -12.918 -14.306 1.00 80.06 211 ASP A CA 1
ATOM 1672 C C . ASP A 1 211 ? 6.828 -11.468 -13.936 1.00 80.06 211 ASP A C 1
ATOM 1674 O O . ASP A 1 211 ? 7.644 -11.210 -13.048 1.00 80.06 211 ASP A O 1
ATOM 1678 N N . ILE A 1 212 ? 6.222 -10.499 -14.617 1.00 79.50 212 ILE A N 1
ATOM 1679 C CA . ILE A 1 212 ? 6.415 -9.076 -14.331 1.00 79.50 212 ILE A CA 1
ATOM 1680 C C . ILE A 1 212 ? 5.285 -8.618 -13.417 1.00 79.50 212 ILE A C 1
ATOM 1682 O O . ILE A 1 212 ? 4.140 -8.466 -13.836 1.00 79.50 212 ILE A O 1
ATOM 1686 N N . ILE A 1 213 ? 5.621 -8.315 -12.164 1.00 82.38 213 ILE A N 1
ATOM 1687 C CA . ILE A 1 213 ? 4.671 -7.675 -11.255 1.00 82.38 213 ILE A CA 1
ATOM 1688 C C . ILE A 1 213 ? 4.663 -6.183 -11.577 1.00 82.38 213 ILE A C 1
ATOM 1690 O O . ILE A 1 213 ? 5.644 -5.480 -11.308 1.00 82.38 213 ILE A O 1
ATOM 1694 N N . SER A 1 214 ? 3.551 -5.703 -12.138 1.00 84.94 214 SER A N 1
ATOM 1695 C CA . SER A 1 214 ? 3.368 -4.287 -12.456 1.00 84.94 214 SER A CA 1
ATOM 1696 C C . SER A 1 214 ? 3.360 -3.416 -11.196 1.00 84.94 214 SER A C 1
ATOM 1698 O O . SER A 1 214 ? 3.012 -3.866 -10.098 1.00 84.94 214 SER A O 1
ATOM 1700 N N . SER A 1 215 ? 3.692 -2.134 -11.368 1.00 87.44 215 SER A N 1
ATOM 1701 C CA . SER A 1 215 ? 3.609 -1.137 -10.296 1.00 87.44 215 SER A CA 1
ATOM 1702 C C . SER A 1 215 ? 2.214 -1.097 -9.663 1.00 87.44 215 SER A C 1
ATOM 1704 O O . SER A 1 215 ? 2.087 -1.180 -8.444 1.00 87.44 215 SER A O 1
ATOM 1706 N N . SER A 1 216 ? 1.160 -1.050 -10.485 1.00 88.94 216 SER A N 1
ATOM 1707 C CA . SER A 1 216 ? -0.227 -1.028 -10.010 1.00 88.94 216 SER A CA 1
ATOM 1708 C C . SER A 1 216 ? -0.585 -2.237 -9.146 1.00 88.94 216 SER A C 1
ATOM 1710 O O . SER A 1 216 ? -1.116 -2.066 -8.050 1.00 88.94 216 SER A O 1
ATOM 1712 N N . THR A 1 217 ? -0.248 -3.445 -9.599 1.00 88.62 217 THR A N 1
ATOM 1713 C CA . THR A 1 217 ? -0.538 -4.691 -8.874 1.00 88.62 217 THR A CA 1
ATOM 1714 C C . THR A 1 217 ? 0.175 -4.705 -7.528 1.00 88.62 217 THR A C 1
ATOM 1716 O O . THR A 1 217 ? -0.451 -4.902 -6.488 1.00 88.62 217 THR A O 1
ATOM 1719 N N . ARG A 1 218 ? 1.473 -4.382 -7.533 1.00 89.00 218 ARG A N 1
ATOM 1720 C CA . ARG A 1 218 ? 2.292 -4.325 -6.320 1.00 89.00 218 ARG A CA 1
ATOM 1721 C C . ARG A 1 218 ? 1.748 -3.318 -5.308 1.00 89.00 218 ARG A C 1
ATOM 1723 O O . ARG A 1 218 ? 1.653 -3.634 -4.126 1.00 89.00 218 ARG A O 1
ATOM 1730 N N . THR A 1 219 ? 1.384 -2.122 -5.762 1.00 91.56 219 THR A N 1
ATOM 1731 C CA . THR A 1 219 ? 0.823 -1.076 -4.900 1.00 91.56 219 THR A CA 1
ATOM 1732 C C . THR A 1 219 ? -0.507 -1.511 -4.277 1.00 91.56 219 THR A C 1
ATOM 1734 O O . THR A 1 219 ? -0.711 -1.319 -3.078 1.00 91.56 219 THR A O 1
ATOM 1737 N N . CYS A 1 220 ? -1.390 -2.152 -5.049 1.00 91.19 220 CYS A N 1
ATOM 1738 C CA . CYS A 1 220 ? -2.653 -2.695 -4.543 1.00 91.19 220 CYS A CA 1
ATOM 1739 C C . CYS A 1 220 ? -2.442 -3.771 -3.468 1.00 91.19 220 CYS A C 1
ATOM 1741 O O . CYS A 1 220 ? -3.130 -3.756 -2.446 1.00 91.19 220 CYS A O 1
ATOM 1743 N N . ASP A 1 221 ? -1.481 -4.676 -3.663 1.00 91.12 221 ASP A N 1
ATOM 1744 C CA . ASP A 1 221 ? -1.177 -5.729 -2.689 1.00 91.12 221 ASP A CA 1
ATOM 1745 C C . ASP A 1 221 ? -0.601 -5.162 -1.385 1.00 91.12 221 ASP A C 1
ATOM 1747 O O . ASP A 1 221 ? -0.999 -5.578 -0.290 1.00 91.12 221 ASP A O 1
ATOM 1751 N N . VAL A 1 222 ? 0.287 -4.165 -1.479 1.00 92.19 222 VAL A N 1
ATOM 1752 C CA . VAL A 1 222 ? 0.819 -3.460 -0.303 1.00 92.19 222 VAL A CA 1
ATOM 1753 C C . VAL A 1 222 ? -0.296 -2.723 0.436 1.00 92.19 222 VAL A C 1
ATOM 1755 O O . VAL A 1 222 ? -0.390 -2.842 1.658 1.00 92.19 222 VAL A O 1
ATOM 1758 N N . CYS A 1 223 ? -1.170 -2.014 -0.284 1.00 92.31 223 CYS A N 1
ATOM 1759 C CA . CYS A 1 223 ? -2.312 -1.326 0.314 1.00 92.31 223 CYS A CA 1
ATOM 1760 C C . CYS A 1 223 ? -3.220 -2.300 1.070 1.00 92.31 223 CYS A C 1
ATOM 1762 O O . CYS A 1 223 ? -3.521 -2.070 2.239 1.00 92.31 223 CYS A O 1
ATOM 1764 N N . ARG A 1 224 ? -3.592 -3.427 0.445 1.00 92.12 224 ARG A N 1
ATOM 1765 C CA . ARG A 1 224 ? -4.415 -4.462 1.088 1.00 92.12 224 ARG A CA 1
ATOM 1766 C C . ARG A 1 224 ? -3.756 -4.979 2.365 1.00 92.12 224 ARG A C 1
ATOM 1768 O O . ARG A 1 224 ? -4.411 -5.057 3.397 1.00 92.12 224 ARG A O 1
ATOM 1775 N N . THR A 1 225 ? -2.457 -5.267 2.305 1.00 92.94 225 THR A N 1
ATOM 1776 C CA . THR A 1 225 ? -1.688 -5.747 3.462 1.00 92.94 225 THR A CA 1
ATOM 1777 C C . THR A 1 225 ? -1.707 -4.737 4.610 1.00 92.94 225 THR A C 1
ATOM 1779 O O . THR A 1 225 ? -1.946 -5.117 5.756 1.00 92.94 225 THR A O 1
ATOM 1782 N N . ARG A 1 226 ? -1.491 -3.448 4.312 1.00 93.19 226 ARG A N 1
ATOM 1783 C CA . ARG A 1 226 ? -1.529 -2.373 5.313 1.00 93.19 226 ARG A CA 1
ATOM 1784 C C . ARG A 1 226 ? -2.928 -2.185 5.896 1.00 93.19 226 ARG A C 1
ATOM 1786 O O . ARG A 1 226 ? -3.068 -2.186 7.113 1.00 93.19 226 ARG A O 1
ATOM 1793 N N . LEU A 1 227 ? -3.964 -2.108 5.058 1.00 92.19 227 LEU A N 1
ATOM 1794 C CA . LEU A 1 227 ? -5.355 -2.001 5.512 1.00 92.19 227 LEU A CA 1
ATOM 1795 C C . LEU A 1 227 ? -5.742 -3.172 6.417 1.00 92.19 227 LEU A C 1
ATOM 1797 O O . LEU A 1 227 ? -6.284 -2.956 7.496 1.00 92.19 227 LEU A O 1
ATOM 1801 N N . ASP A 1 228 ? -5.428 -4.404 6.021 1.00 91.56 228 ASP A N 1
ATOM 1802 C CA . ASP A 1 228 ? -5.745 -5.583 6.822 1.00 91.56 228 ASP A CA 1
ATOM 1803 C C . ASP A 1 228 ? -5.022 -5.562 8.175 1.00 91.56 228 ASP A C 1
ATOM 1805 O O . ASP A 1 228 ? -5.634 -5.890 9.195 1.00 91.56 228 ASP A O 1
ATOM 1809 N N . ALA A 1 229 ? -3.754 -5.141 8.207 1.00 92.06 229 ALA A N 1
ATOM 1810 C CA . ALA A 1 229 ? -2.994 -4.981 9.442 1.00 92.06 229 ALA A CA 1
ATOM 1811 C C . ALA A 1 229 ? -3.603 -3.904 10.356 1.00 92.06 229 ALA A C 1
ATOM 1813 O O . ALA A 1 229 ? -3.871 -4.189 11.526 1.00 92.06 229 ALA A O 1
ATOM 1814 N N . THR A 1 230 ? -3.891 -2.710 9.823 1.00 92.06 230 THR A N 1
ATOM 1815 C CA . THR A 1 230 ? -4.485 -1.604 10.589 1.00 92.06 230 THR A CA 1
ATOM 1816 C C . THR A 1 230 ? -5.867 -1.968 11.124 1.00 92.06 230 THR A C 1
ATOM 1818 O O . THR A 1 230 ? -6.161 -1.738 12.294 1.00 92.06 230 THR A O 1
ATOM 1821 N N . VAL A 1 231 ? -6.715 -2.605 10.315 1.00 91.56 231 VAL A N 1
ATOM 1822 C CA . VAL A 1 231 ? -8.040 -3.047 10.767 1.00 91.56 231 VAL A CA 1
ATOM 1823 C C . VAL A 1 231 ? -7.932 -4.095 11.862 1.00 91.56 231 VAL A C 1
ATOM 1825 O O . VAL A 1 231 ? -8.642 -4.008 12.858 1.00 91.56 231 VAL A O 1
ATOM 1828 N N . ASN A 1 232 ? -7.063 -5.095 11.705 1.00 91.00 232 ASN A N 1
ATOM 1829 C CA . ASN A 1 232 ? -6.905 -6.135 12.719 1.00 91.00 232 ASN A CA 1
ATOM 1830 C C . ASN A 1 232 ? -6.399 -5.550 14.049 1.00 91.00 232 ASN A C 1
ATOM 1832 O O . ASN A 1 232 ? -6.851 -5.983 15.107 1.00 91.00 232 ASN A O 1
ATOM 1836 N N . PHE A 1 233 ? -5.526 -4.540 13.994 1.00 91.06 233 PHE A N 1
ATOM 1837 C CA . PHE A 1 233 ? -5.105 -3.770 15.164 1.00 91.06 233 PHE A CA 1
ATOM 1838 C C . PHE A 1 233 ? -6.289 -3.053 15.839 1.00 91.06 233 PHE A C 1
ATOM 1840 O O . PHE A 1 233 ? -6.533 -3.261 17.028 1.00 91.06 233 PHE A O 1
ATOM 1847 N N . LEU A 1 234 ? -7.092 -2.299 15.080 1.00 89.25 234 LEU A N 1
ATOM 1848 C CA . LEU A 1 234 ? -8.265 -1.580 15.604 1.00 89.25 234 LEU A CA 1
ATOM 1849 C C . LEU A 1 234 ? -9.408 -2.505 16.059 1.00 89.25 234 LEU A C 1
ATOM 1851 O O . LEU A 1 234 ? -10.237 -2.122 16.877 1.00 89.25 234 LEU A O 1
ATOM 1855 N N . MET A 1 235 ? -9.465 -3.738 15.560 1.00 85.62 235 MET A N 1
ATOM 1856 C CA . MET A 1 235 ? -10.370 -4.766 16.084 1.00 85.62 235 MET A CA 1
ATOM 1857 C C . MET A 1 235 ? -9.866 -5.349 17.415 1.00 85.62 235 MET A C 1
ATOM 1859 O O . MET A 1 235 ? -10.672 -5.806 18.224 1.00 85.62 235 MET A O 1
ATOM 1863 N N . GLY A 1 236 ? -8.547 -5.353 17.641 1.00 84.12 236 GLY A N 1
ATOM 1864 C CA . GLY A 1 236 ? -7.918 -5.788 18.892 1.00 84.12 236 GLY A CA 1
ATOM 1865 C C . GLY A 1 236 ? -8.003 -4.750 20.015 1.00 84.12 236 GLY A C 1
ATOM 1866 O O . GLY A 1 236 ? -8.097 -5.126 21.183 1.00 84.12 236 GLY A O 1
ATOM 1867 N N . ILE A 1 237 ? -8.028 -3.459 19.669 1.00 81.62 237 ILE A N 1
ATOM 1868 C CA . ILE A 1 237 ? -8.269 -2.338 20.588 1.00 81.62 237 ILE A CA 1
ATOM 1869 C C . ILE A 1 237 ? -9.672 -1.805 20.299 1.00 81.62 237 ILE A C 1
ATOM 1871 O O . ILE A 1 237 ? -9.813 -1.011 19.377 1.00 81.62 237 ILE A O 1
ATOM 1875 N N . PRO A 1 238 ? -10.720 -2.237 21.024 1.00 64.50 238 PRO A N 1
ATOM 1876 C CA . PRO A 1 238 ? -12.100 -2.069 20.582 1.00 64.50 238 PRO A CA 1
ATOM 1877 C C . PRO A 1 238 ? -12.468 -0.593 20.397 1.00 64.50 238 PRO A C 1
ATOM 1879 O O . PRO A 1 238 ? -12.837 0.093 21.355 1.00 64.50 238 PRO A O 1
ATOM 1882 N N . VAL A 1 239 ? -12.405 -0.131 19.146 1.00 72.56 239 VAL A N 1
ATOM 1883 C CA . VAL A 1 239 ? -12.931 1.162 18.715 1.00 72.56 239 VAL A CA 1
ATOM 1884 C C . VAL A 1 239 ? -14.451 1.088 18.824 1.00 72.56 239 VAL A C 1
ATOM 1886 O O . VAL A 1 239 ? -15.118 0.229 18.237 1.00 72.56 239 VAL A O 1
ATOM 1889 N N . ARG A 1 240 ? -14.998 1.958 19.664 1.00 76.44 240 ARG A N 1
ATOM 1890 C CA . ARG A 1 240 ? -16.402 1.959 20.069 1.00 76.44 240 ARG A CA 1
ATOM 1891 C C . ARG A 1 240 ? -17.229 2.896 19.195 1.00 76.44 240 ARG A C 1
ATOM 1893 O O . ARG A 1 240 ? -16.712 3.876 18.666 1.00 76.44 240 ARG A O 1
ATOM 1900 N N . ASN A 1 241 ? -18.532 2.631 19.087 1.00 65.69 241 ASN A N 1
ATOM 1901 C CA . ASN A 1 241 ? -19.466 3.589 18.493 1.00 65.69 241 ASN A CA 1
ATOM 1902 C C . ASN A 1 241 ? -19.375 4.947 19.217 1.00 65.69 241 ASN A C 1
ATOM 1904 O O . ASN A 1 241 ? -19.615 5.029 20.417 1.00 65.69 241 ASN A O 1
ATOM 1908 N N . GLY A 1 242 ? -19.001 6.001 18.489 1.00 71.19 242 GLY A N 1
ATOM 1909 C CA . GLY A 1 242 ? -18.738 7.334 19.047 1.00 71.19 242 GLY A CA 1
ATOM 1910 C C . GLY A 1 242 ? -17.259 7.719 19.130 1.00 71.19 242 GLY A C 1
ATOM 1911 O O . GLY A 1 242 ? -16.981 8.872 19.442 1.00 71.19 242 GLY A O 1
ATOM 1912 N N . ALA A 1 243 ? -16.333 6.805 18.814 1.00 82.56 243 ALA A N 1
ATOM 1913 C CA . ALA A 1 243 ? -14.925 7.153 18.648 1.00 82.56 243 ALA A CA 1
ATOM 1914 C C . ALA A 1 243 ? -14.753 8.193 17.535 1.00 82.56 243 ALA A C 1
ATOM 1916 O O . ALA A 1 243 ? -15.370 8.088 16.467 1.00 82.56 243 ALA A O 1
ATOM 1917 N N . THR A 1 244 ? -13.921 9.197 17.790 1.00 86.81 244 THR A N 1
ATOM 1918 C CA . THR A 1 244 ? -13.648 10.256 16.814 1.00 86.81 244 THR A CA 1
ATOM 1919 C C . THR A 1 244 ? -12.539 9.842 15.847 1.00 86.81 244 THR A C 1
ATOM 1921 O O . THR A 1 244 ? -11.723 8.969 16.142 1.00 86.81 244 THR A O 1
ATOM 1924 N N . GLN A 1 245 ? -12.491 10.481 14.673 1.00 88.31 245 GLN A N 1
ATOM 1925 C CA . GLN A 1 245 ? -11.404 10.273 13.708 1.00 88.31 245 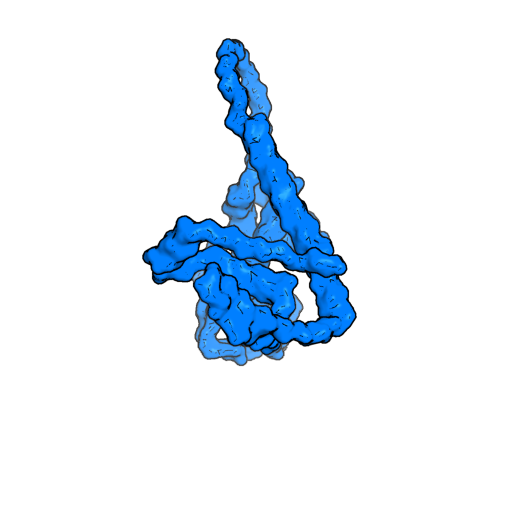GLN A CA 1
ATOM 1926 C C . GLN A 1 245 ? -10.034 10.548 14.348 1.00 88.31 245 GLN A C 1
ATOM 1928 O O . GLN A 1 245 ? -9.094 9.790 14.144 1.00 88.31 245 GLN A O 1
ATOM 1933 N N . GLU A 1 246 ? -9.939 11.602 15.159 1.00 88.62 246 GLU A N 1
ATOM 1934 C CA . GLU A 1 246 ? -8.705 12.014 15.831 1.00 88.62 246 GLU A CA 1
ATOM 1935 C C . GLU A 1 246 ? -8.227 10.981 16.863 1.00 88.62 246 GLU A C 1
ATOM 1937 O O . GLU A 1 246 ? -7.041 10.669 16.928 1.00 88.62 246 GLU A O 1
ATOM 1942 N N . GLU A 1 247 ? -9.141 10.386 17.633 1.00 88.62 247 GLU A N 1
ATOM 1943 C CA . GLU A 1 247 ? -8.806 9.308 18.572 1.00 88.62 247 GLU A CA 1
ATOM 1944 C C . GLU A 1 247 ? -8.203 8.096 17.855 1.00 88.62 247 GLU A C 1
ATOM 1946 O O . GLU A 1 247 ? -7.183 7.559 18.290 1.00 88.62 247 GLU A O 1
ATOM 1951 N N . VAL A 1 248 ? -8.809 7.680 16.740 1.00 89.50 248 VAL A N 1
ATOM 1952 C CA . VAL A 1 248 ? -8.313 6.547 15.949 1.00 89.50 248 VAL A CA 1
ATOM 1953 C C . VAL A 1 248 ? -6.971 6.880 15.299 1.00 89.50 248 VAL A C 1
ATOM 1955 O O . VAL A 1 248 ? -6.060 6.054 15.319 1.00 89.50 248 VAL A O 1
ATOM 1958 N N . GLU A 1 249 ? -6.811 8.097 14.781 1.00 91.44 249 GLU A N 1
ATOM 1959 C CA . GLU A 1 249 ? -5.543 8.571 14.220 1.00 91.44 249 GLU A CA 1
ATOM 1960 C C . GLU A 1 249 ? -4.422 8.582 15.260 1.00 91.44 249 GLU A C 1
ATOM 1962 O O . GLU A 1 249 ? -3.320 8.127 14.962 1.00 91.44 249 GLU A O 1
ATOM 1967 N N . ASN A 1 250 ? -4.705 9.009 16.490 1.00 90.38 250 ASN A N 1
ATOM 1968 C CA . ASN A 1 250 ? -3.734 8.993 17.581 1.00 90.38 250 ASN A CA 1
ATOM 1969 C C . ASN A 1 250 ? -3.327 7.566 17.978 1.00 90.38 250 ASN A C 1
ATOM 1971 O O . ASN A 1 250 ? -2.144 7.310 18.196 1.00 90.38 250 ASN A O 1
ATOM 1975 N N . LEU A 1 251 ? -4.274 6.620 18.020 1.00 90.88 251 LEU A N 1
ATOM 1976 C CA . LEU A 1 251 ? -3.966 5.207 18.277 1.00 90.88 251 LEU A CA 1
ATOM 1977 C C . LEU A 1 251 ? -3.053 4.621 17.196 1.00 90.88 251 LEU A C 1
ATOM 1979 O O . LEU A 1 251 ? -2.081 3.936 17.512 1.00 90.88 251 LEU A O 1
ATOM 1983 N N . ILE A 1 252 ? -3.351 4.907 15.926 1.00 91.19 252 ILE A N 1
ATOM 1984 C CA . ILE A 1 252 ? -2.528 4.454 14.801 1.00 91.19 252 ILE A CA 1
ATOM 1985 C C . ILE A 1 252 ? -1.148 5.116 14.856 1.00 91.19 252 ILE A C 1
ATOM 1987 O O . ILE A 1 252 ? -0.157 4.413 14.701 1.00 91.19 252 ILE A O 1
ATOM 1991 N N . LYS A 1 253 ? -1.066 6.427 15.125 1.00 90.69 253 LYS A N 1
ATOM 1992 C CA . LYS A 1 253 ? 0.192 7.191 15.219 1.00 90.69 253 LYS A CA 1
ATOM 1993 C C . LYS A 1 253 ? 1.121 6.668 16.314 1.00 90.69 253 LYS A C 1
ATOM 1995 O O . LYS A 1 253 ? 2.340 6.664 16.142 1.00 90.69 253 LYS A O 1
ATOM 2000 N N . GLU A 1 254 ? 0.575 6.272 17.460 1.00 90.12 254 GLU A N 1
ATOM 2001 C CA . GLU A 1 254 ? 1.378 5.711 18.548 1.00 90.12 254 GLU A CA 1
ATOM 2002 C C . GLU A 1 254 ? 1.918 4.324 18.186 1.00 90.12 254 GLU A C 1
ATOM 2004 O O . GLU A 1 254 ? 3.124 4.095 18.289 1.00 90.12 254 GLU A O 1
ATOM 2009 N N . GLU A 1 255 ? 1.066 3.428 17.682 1.00 89.88 255 GLU A N 1
ATOM 2010 C CA . GLU A 1 255 ? 1.496 2.074 17.316 1.00 89.88 255 GLU A CA 1
ATOM 2011 C C . GLU A 1 255 ? 2.349 2.052 16.036 1.00 89.88 255 GLU A C 1
ATOM 2013 O O . GLU A 1 255 ? 3.208 1.189 15.870 1.00 89.88 255 GLU A O 1
ATOM 2018 N N . SER A 1 256 ? 2.207 3.023 15.130 1.00 87.31 256 SER A N 1
ATOM 2019 C CA . SER A 1 256 ? 3.025 3.088 13.912 1.00 87.31 256 SER A CA 1
ATOM 2020 C C . SER A 1 256 ? 4.511 3.321 14.206 1.00 87.31 256 SER A C 1
ATOM 2022 O O . SER A 1 256 ? 5.358 3.027 13.362 1.00 87.31 256 SER A O 1
ATOM 2024 N N . LYS A 1 257 ? 4.859 3.807 15.410 1.00 87.88 257 LYS A N 1
ATOM 2025 C CA . LYS A 1 257 ? 6.254 3.938 15.869 1.00 87.88 257 LYS A CA 1
ATOM 2026 C C . LYS A 1 257 ? 6.932 2.576 16.048 1.00 87.88 257 LYS A C 1
ATOM 2028 O O . LYS A 1 257 ? 8.135 2.466 15.820 1.00 87.88 257 LYS A O 1
ATOM 2033 N N . THR A 1 258 ? 6.181 1.554 16.461 1.00 88.31 258 THR A N 1
ATOM 2034 C CA . THR A 1 258 ? 6.656 0.172 16.651 1.00 88.31 258 THR A CA 1
ATOM 2035 C C . THR A 1 258 ? 6.332 -0.715 15.451 1.00 88.31 258 THR A C 1
ATOM 2037 O O . THR A 1 258 ? 7.100 -1.626 15.141 1.00 88.31 258 THR A O 1
ATOM 2040 N N . ASN A 1 259 ? 5.233 -0.438 14.746 1.00 88.88 259 ASN A N 1
ATOM 2041 C CA . ASN A 1 259 ? 4.782 -1.181 13.579 1.00 88.88 259 ASN A CA 1
ATOM 2042 C C . ASN A 1 259 ? 4.480 -0.243 12.389 1.00 88.88 259 ASN A C 1
ATOM 2044 O O . ASN A 1 259 ? 3.329 0.146 12.183 1.00 88.88 259 ASN A O 1
ATOM 2048 N N . PRO A 1 260 ? 5.478 0.072 11.541 1.00 87.12 260 PRO A N 1
ATOM 2049 C CA . PRO A 1 260 ? 5.345 1.050 10.452 1.00 87.12 260 PRO A CA 1
ATOM 2050 C C . PRO A 1 260 ? 4.437 0.593 9.296 1.00 87.12 260 PRO A C 1
ATOM 2052 O O . PRO A 1 260 ? 4.283 1.302 8.307 1.00 87.12 260 PRO A O 1
ATOM 2055 N N . ILE A 1 261 ? 3.867 -0.614 9.369 1.00 89.69 261 ILE A N 1
ATOM 2056 C CA . ILE A 1 261 ? 2.864 -1.101 8.411 1.00 89.69 261 ILE A CA 1
ATOM 2057 C C . ILE A 1 261 ? 1.490 -0.476 8.702 1.00 89.69 261 ILE A C 1
ATOM 2059 O O . ILE A 1 261 ? 0.659 -0.397 7.796 1.00 89.69 261 ILE A O 1
ATOM 2063 N N . LEU A 1 262 ? 1.246 -0.047 9.944 1.00 91.00 262 LEU A N 1
ATOM 2064 C CA . LEU A 1 262 ? -0.021 0.547 10.353 1.00 91.00 262 LEU A CA 1
ATOM 2065 C C . LEU A 1 262 ? -0.134 1.980 9.843 1.00 91.00 262 LEU A C 1
ATOM 2067 O O . LEU A 1 262 ? 0.785 2.781 9.988 1.00 91.00 262 LEU A O 1
ATOM 2071 N N . GLY A 1 263 ? -1.294 2.302 9.286 1.00 91.00 263 GLY A N 1
ATOM 2072 C CA . GLY A 1 263 ? -1.559 3.616 8.723 1.00 91.00 263 GLY A CA 1
ATOM 2073 C C . GLY A 1 263 ? -2.944 3.719 8.101 1.00 91.00 263 GLY A C 1
ATOM 2074 O O . GLY A 1 263 ? -3.640 2.715 7.906 1.00 91.00 263 GLY A O 1
ATOM 2075 N N . ILE A 1 264 ? -3.323 4.954 7.775 1.00 91.88 264 ILE A N 1
ATOM 2076 C CA . ILE A 1 264 ? -4.492 5.272 6.954 1.00 91.88 264 ILE A CA 1
ATOM 2077 C C . ILE A 1 264 ? -3.990 5.427 5.523 1.00 91.88 264 ILE A C 1
ATOM 2079 O O . ILE A 1 264 ? -3.210 6.336 5.232 1.00 91.88 264 ILE A O 1
ATOM 2083 N N . VAL A 1 265 ? -4.402 4.511 4.648 1.00 92.69 265 VAL A N 1
ATOM 2084 C CA . VAL A 1 265 ? -3.836 4.385 3.303 1.00 92.69 265 VAL A CA 1
ATOM 2085 C C . VAL A 1 265 ? -4.911 4.303 2.228 1.00 92.69 265 VAL A C 1
ATOM 2087 O O . VAL A 1 265 ? -6.043 3.886 2.462 1.00 92.69 265 VAL A O 1
ATOM 2090 N N . GLY A 1 266 ? -4.531 4.685 1.017 1.00 91.69 266 GLY A N 1
ATOM 2091 C CA . GLY A 1 266 ? -5.351 4.633 -0.184 1.00 91.69 266 GLY A CA 1
ATOM 2092 C C . GLY A 1 266 ? -4.481 4.384 -1.408 1.00 91.69 266 GLY A C 1
ATOM 2093 O O . GLY A 1 266 ? -3.256 4.356 -1.319 1.00 91.69 266 GLY A O 1
ATOM 2094 N N . VAL A 1 267 ? -5.105 4.179 -2.564 1.00 92.88 267 VAL A N 1
ATOM 2095 C CA . VAL A 1 267 ? -4.380 3.943 -3.819 1.00 92.88 267 VAL A CA 1
ATOM 2096 C C . VAL A 1 267 ? -4.955 4.821 -4.911 1.00 92.88 267 VAL A C 1
ATOM 2098 O O . VAL A 1 267 ? -6.168 4.871 -5.095 1.00 92.88 267 VAL A O 1
ATOM 2101 N N . GLU A 1 268 ? -4.063 5.447 -5.668 1.00 93.25 268 GLU A N 1
ATOM 2102 C CA . GLU A 1 268 ? -4.372 6.069 -6.949 1.00 93.25 268 GLU A CA 1
ATOM 2103 C C . GLU A 1 268 ? -3.719 5.270 -8.071 1.00 93.25 268 GLU A C 1
ATOM 2105 O O . GLU A 1 268 ? -2.538 4.922 -8.009 1.00 93.25 268 GLU A O 1
ATOM 2110 N N . THR A 1 269 ? -4.496 4.984 -9.114 1.00 91.00 269 THR A N 1
ATOM 2111 C CA . THR A 1 269 ? -4.000 4.313 -10.317 1.00 91.00 269 THR A CA 1
ATOM 2112 C C . THR A 1 269 ? -4.257 5.162 -11.548 1.00 91.00 269 THR A C 1
ATOM 2114 O O . THR A 1 269 ? -5.349 5.714 -11.725 1.00 91.00 269 THR A O 1
ATOM 2117 N N . PHE A 1 270 ? -3.265 5.240 -12.426 1.00 89.25 270 PHE A N 1
AT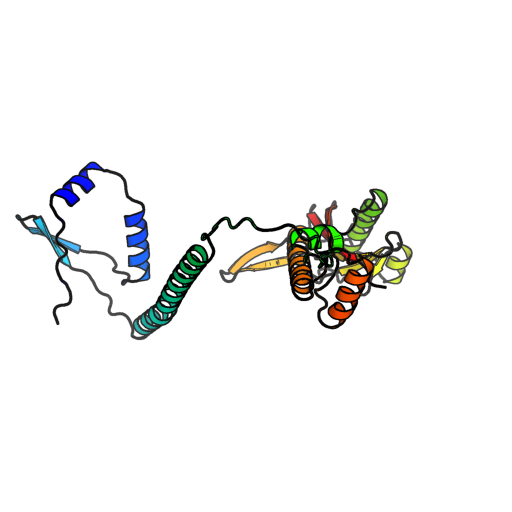OM 2118 C CA . PHE A 1 270 ? -3.335 6.002 -13.668 1.00 89.25 270 PHE A CA 1
ATOM 2119 C C . PHE A 1 270 ? -2.343 5.453 -14.696 1.00 89.25 270 PHE A C 1
ATOM 2121 O O . PHE A 1 270 ? -1.485 4.632 -14.380 1.00 89.25 270 PHE A O 1
ATOM 2128 N N . SER A 1 271 ? -2.490 5.878 -15.946 1.00 84.88 271 SER A N 1
ATOM 2129 C CA . SER A 1 271 ? -1.580 5.521 -17.035 1.00 84.88 271 SER A CA 1
ATOM 2130 C C . SER A 1 271 ? -0.666 6.697 -17.334 1.00 84.88 271 SER A C 1
ATOM 2132 O O . SER A 1 271 ? -1.137 7.832 -17.379 1.00 84.88 271 SER A O 1
ATOM 2134 N N . ILE A 1 272 ? 0.609 6.415 -17.583 1.00 77.06 272 ILE A N 1
ATOM 2135 C CA . ILE A 1 272 ? 1.585 7.420 -18.013 1.00 77.06 272 ILE A CA 1
ATOM 2136 C C . ILE A 1 272 ? 2.172 7.039 -19.368 1.00 77.06 272 ILE A C 1
ATOM 2138 O O . ILE A 1 272 ? 2.371 5.857 -19.666 1.00 77.06 272 ILE A O 1
ATOM 2142 N N . HIS A 1 273 ? 2.420 8.038 -20.212 1.00 63.75 273 HIS A N 1
ATOM 2143 C CA . HIS A 1 273 ? 2.967 7.822 -21.549 1.00 63.75 273 HIS A CA 1
ATOM 2144 C C . HIS A 1 273 ? 4.497 7.809 -21.476 1.00 63.75 273 HIS A C 1
ATOM 2146 O O . HIS A 1 273 ? 5.090 8.815 -21.118 1.00 63.75 273 HIS A O 1
ATOM 2152 N N . GLN A 1 274 ? 5.113 6.676 -21.843 1.00 55.38 274 GLN A N 1
ATOM 2153 C CA . GLN A 1 274 ? 6.569 6.458 -21.934 1.00 55.38 274 GLN A CA 1
ATOM 2154 C C . GLN A 1 274 ? 7.388 6.849 -20.688 1.00 55.38 274 GLN A C 1
ATOM 2156 O O . GLN A 1 274 ? 7.717 8.009 -20.456 1.00 55.38 274 GLN A O 1
ATOM 2161 N N . THR A 1 275 ? 7.853 5.843 -19.948 1.00 53.06 275 THR A N 1
ATOM 2162 C CA . THR A 1 275 ? 8.897 6.021 -18.924 1.00 53.06 275 THR A CA 1
ATOM 2163 C C . THR A 1 275 ? 10.241 5.488 -19.411 1.00 53.06 275 THR A C 1
ATOM 2165 O O . THR A 1 275 ? 10.335 4.854 -20.462 1.00 53.06 275 THR A O 1
ATOM 2168 N N . MET A 1 276 ? 11.301 5.684 -18.616 1.00 47.00 276 MET A N 1
ATOM 2169 C CA . MET A 1 276 ? 12.578 4.986 -18.825 1.00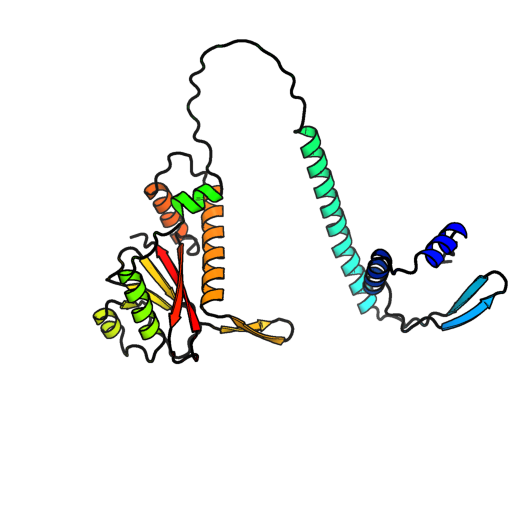 47.00 276 MET A CA 1
ATOM 2170 C C . MET A 1 276 ? 12.467 3.451 -18.714 1.00 47.00 276 MET A C 1
ATOM 2172 O O . MET A 1 276 ? 13.429 2.764 -19.053 1.00 47.00 276 MET A O 1
ATOM 2176 N N . PHE A 1 277 ? 11.328 2.923 -18.244 1.00 46.59 277 PHE A N 1
ATOM 2177 C CA . PHE A 1 277 ? 11.152 1.527 -17.844 1.00 46.59 277 PHE A CA 1
ATOM 2178 C C . PHE A 1 277 ? 10.139 0.742 -18.691 1.00 46.59 277 PHE A C 1
ATOM 2180 O O . PHE A 1 277 ? 10.193 -0.485 -18.657 1.00 46.59 277 PHE A O 1
ATOM 2187 N N . SER A 1 278 ? 9.272 1.391 -19.484 1.00 45.31 278 SER A N 1
ATOM 2188 C CA . SER A 1 278 ? 8.305 0.692 -20.353 1.00 45.31 278 SER A CA 1
ATOM 2189 C C . SER A 1 278 ? 7.552 1.605 -21.346 1.00 45.31 278 SER A C 1
ATOM 2191 O O . SER A 1 278 ? 7.397 2.818 -21.154 1.00 45.31 278 SER A O 1
ATOM 2193 N N . LEU A 1 279 ? 7.040 0.995 -22.425 1.00 48.34 279 LEU A N 1
ATOM 2194 C CA . LEU A 1 279 ? 6.087 1.582 -23.377 1.00 48.34 279 LEU A CA 1
ATOM 2195 C C . LEU A 1 279 ? 4.675 1.592 -22.764 1.00 48.34 279 LEU A C 1
ATOM 2197 O O . LEU A 1 279 ? 3.883 0.702 -23.036 1.00 48.34 279 LEU A O 1
ATOM 2201 N N . GLY A 1 280 ? 4.369 2.604 -21.949 1.00 59.41 280 GLY A N 1
ATOM 2202 C CA . GLY A 1 280 ? 3.024 2.830 -21.408 1.00 59.41 280 GLY A CA 1
ATOM 2203 C C . GLY A 1 280 ? 2.622 1.814 -20.337 1.00 59.41 280 GLY A C 1
ATOM 2204 O O . GLY A 1 280 ? 2.178 0.711 -20.638 1.00 59.41 280 GLY A O 1
ATOM 2205 N N . GLU A 1 281 ? 2.726 2.209 -19.071 1.00 70.56 281 GLU A N 1
ATOM 2206 C CA . GLU A 1 281 ? 2.367 1.355 -17.936 1.00 70.56 281 GLU A CA 1
ATOM 2207 C C . GLU A 1 281 ? 1.246 1.961 -17.093 1.00 70.56 281 GLU A C 1
ATOM 2209 O O . GLU A 1 281 ? 1.139 3.179 -16.917 1.00 70.56 281 GLU A O 1
ATOM 2214 N N . HIS A 1 282 ? 0.419 1.072 -16.538 1.00 82.50 282 HIS A N 1
ATOM 2215 C CA . HIS A 1 282 ? -0.472 1.402 -15.435 1.00 82.50 282 HIS A CA 1
ATOM 2216 C C . HIS A 1 282 ? 0.345 1.499 -14.149 1.00 82.50 282 HIS A C 1
ATOM 2218 O O . HIS A 1 282 ? 0.877 0.507 -13.643 1.00 82.50 282 HIS A O 1
ATOM 2224 N N . VAL A 1 283 ? 0.416 2.708 -13.613 1.00 86.31 283 VAL A N 1
ATOM 2225 C CA . VAL A 1 283 ? 1.121 3.023 -12.378 1.00 86.31 283 VAL A CA 1
ATOM 2226 C C . VAL A 1 283 ? 0.135 3.033 -11.223 1.00 86.31 283 VAL A C 1
ATOM 2228 O O . VAL A 1 283 ? -0.979 3.542 -11.350 1.00 86.31 283 VAL A O 1
ATOM 2231 N N . GLY A 1 284 ? 0.551 2.452 -10.098 1.00 90.94 284 GLY A N 1
ATOM 2232 C CA . GLY A 1 284 ? -0.135 2.602 -8.821 1.00 90.94 284 GLY A CA 1
ATOM 2233 C C . GLY A 1 284 ? 0.728 3.395 -7.855 1.00 90.94 284 GLY A C 1
ATOM 2234 O O . GLY A 1 284 ? 1.902 3.067 -7.664 1.00 90.94 284 GLY A O 1
ATOM 2235 N N . VAL A 1 285 ? 0.134 4.392 -7.212 1.00 93.50 285 VAL A N 1
ATOM 2236 C CA . VAL A 1 285 ? 0.751 5.154 -6.126 1.00 93.50 285 VAL A CA 1
ATOM 2237 C C . VAL A 1 285 ? -0.035 4.907 -4.846 1.00 93.50 285 VAL A C 1
ATOM 2239 O O . VAL A 1 285 ? -1.257 5.063 -4.819 1.00 93.50 285 VAL A O 1
ATOM 2242 N N . LEU A 1 286 ? 0.669 4.489 -3.795 1.00 94.50 286 LEU A N 1
ATOM 2243 C CA . LEU A 1 286 ? 0.102 4.393 -2.457 1.00 94.50 286 LEU A CA 1
ATOM 2244 C C . LEU A 1 286 ? 0.035 5.804 -1.877 1.00 94.50 286 LEU A C 1
ATOM 2246 O O . LEU A 1 286 ? 1.038 6.512 -1.876 1.00 94.50 286 LEU A O 1
ATOM 2250 N N . MET A 1 287 ? -1.132 6.196 -1.389 1.00 95.12 287 MET A N 1
ATOM 2251 C CA . MET A 1 287 ? -1.321 7.404 -0.598 1.00 95.12 287 MET A CA 1
ATOM 2252 C C . MET A 1 287 ? -1.351 7.014 0.873 1.00 95.12 287 MET A C 1
ATOM 2254 O O . MET A 1 287 ? -2.018 6.046 1.239 1.00 95.12 287 MET A O 1
ATOM 2258 N N . GLU A 1 288 ? -0.665 7.771 1.711 1.00 92.88 288 GLU A N 1
ATOM 2259 C CA . GLU A 1 288 ? -0.596 7.558 3.150 1.00 92.88 288 GLU A CA 1
ATOM 2260 C C . GLU A 1 288 ? -0.870 8.877 3.869 1.00 92.88 288 GLU A C 1
ATOM 2262 O O . GLU A 1 288 ? -0.329 9.922 3.501 1.00 92.88 288 GLU A O 1
ATOM 2267 N N . LYS A 1 289 ? -1.749 8.852 4.877 1.00 91.62 289 LYS A N 1
ATOM 2268 C CA . LYS A 1 289 ? -2.005 10.040 5.693 1.00 91.62 289 LYS A CA 1
ATOM 2269 C C . LYS A 1 289 ? -0.760 10.379 6.505 1.00 91.62 289 LYS A C 1
ATOM 2271 O O . LYS A 1 289 ? -0.234 9.530 7.219 1.00 91.62 289 LYS A O 1
ATOM 2276 N N . ASP A 1 290 ? -0.335 11.637 6.456 1.00 87.75 290 ASP A N 1
ATOM 2277 C CA . ASP A 1 290 ? 0.714 12.119 7.344 1.00 87.75 290 ASP A CA 1
ATOM 2278 C C . ASP A 1 290 ? 0.138 12.371 8.744 1.00 87.75 290 ASP A C 1
ATOM 2280 O O . ASP A 1 290 ? -0.716 13.238 8.943 1.00 87.75 290 ASP A O 1
ATOM 2284 N N . PHE A 1 291 ? 0.655 11.643 9.729 1.00 77.44 291 PHE A N 1
ATOM 2285 C CA . PHE A 1 291 ? 0.409 11.904 11.144 1.00 77.44 291 PHE A CA 1
ATOM 2286 C C . PHE A 1 291 ? 1.422 12.941 11.654 1.00 77.44 291 PHE A C 1
ATOM 2288 O O . PHE A 1 291 ? 2.379 12.589 12.345 1.00 77.44 291 PHE A O 1
ATOM 2295 N N . VAL A 1 292 ? 1.272 14.211 11.257 1.00 57.97 292 VAL A N 1
ATOM 2296 C CA . VAL A 1 292 ? 2.102 15.322 11.780 1.00 57.97 292 VAL A CA 1
ATOM 2297 C C . VAL A 1 292 ? 1.895 15.456 13.286 1.00 57.97 292 VAL A C 1
ATOM 2299 O O . VAL A 1 292 ? 0.738 15.350 13.746 1.00 57.97 292 VAL A O 1
#